Protein AF-A0AAE0F165-F1 (afdb_monomer_lite)

pLDDT: mean 74.34, std 18.06, range [29.14, 95.69]

Secondary structure (DSSP, 8-state):
--SHHHHHHHHHHHHHH--TTSEE-HHHHHHHHHHTTTTTT--HHHHIIIIIHHHSPSTTPPEEHHHHHHHHHHHHHHTTSPPPPP---TTS-HHHHHHHHHHHTT--STT--EEHHHHHHHHHHT---TT--HHHHHHHHHHHSPTT-SEE-HHHHHHHHHHHHHHHT--HHHHHHHHHHHHTTTT---TTHHHHHHHHHHHHS---SSHHHHHHHHHHHHHHHHTT--SSSPPPSSEEHHHHHHHHHHTT---SSS-HHHHHHHHHHHSPTT-SEE-HHHHHHHHHHHHHHHTS-HHHHHHHHHHT-SPPP---------------

Structure (mmCIF, N/CA/C/O backbone):
data_AF-A0AAE0F165-F1
#
_entry.id   AF-A0AAE0F165-F1
#
loop_
_atom_site.group_PDB
_atom_site.id
_atom_site.type_symbol
_atom_site.label_atom_id
_atom_site.label_alt_id
_atom_site.label_comp_id
_atom_site.label_asym_id
_atom_site.label_entity_id
_atom_site.label_seq_id
_atom_site.pdbx_PDB_ins_code
_atom_site.Cartn_x
_atom_site.Cartn_y
_atom_site.Cartn_z
_atom_site.occupancy
_atom_site.B_iso_or_equiv
_atom_site.auth_seq_id
_atom_site.auth_comp_id
_atom_site.auth_asym_id
_atom_site.auth_atom_id
_atom_site.pdbx_PDB_model_num
ATOM 1 N N . MET A 1 1 ? -30.336 -3.710 14.673 1.00 50.62 1 MET A N 1
ATOM 2 C CA . MET A 1 1 ? -29.488 -2.862 15.533 1.00 50.62 1 MET A CA 1
ATOM 3 C C . MET A 1 1 ? -30.090 -1.474 15.510 1.00 50.62 1 MET A C 1
ATOM 5 O O . MET A 1 1 ? -30.117 -0.867 14.445 1.00 50.62 1 MET A O 1
ATOM 9 N N . THR A 1 2 ? -30.694 -1.045 16.612 1.00 57.00 2 THR A N 1
ATOM 10 C CA . THR A 1 2 ? -31.241 0.311 16.747 1.00 57.00 2 THR A CA 1
ATOM 11 C C . THR A 1 2 ? -30.101 1.267 17.103 1.00 57.00 2 THR A C 1
ATOM 13 O O . THR A 1 2 ? -29.064 0.837 17.596 1.00 57.00 2 THR A O 1
ATOM 16 N N . PHE A 1 3 ? -30.244 2.556 16.793 1.00 57.41 3 PHE A N 1
ATOM 17 C CA . PHE A 1 3 ? -29.198 3.557 17.041 1.00 57.41 3 PHE A CA 1
ATOM 18 C C . PHE A 1 3 ? -28.826 3.640 18.532 1.00 57.41 3 PHE A C 1
ATOM 20 O O . PHE A 1 3 ? -27.647 3.665 18.864 1.00 57.41 3 PHE A O 1
ATOM 27 N N . GLU A 1 4 ? -29.822 3.555 19.417 1.00 60.94 4 GLU A N 1
ATOM 28 C CA . GLU A 1 4 ? -29.632 3.561 20.873 1.00 60.94 4 GLU A CA 1
ATOM 29 C C . GLU A 1 4 ? -28.845 2.349 21.385 1.00 60.94 4 GLU A C 1
ATOM 31 O O . GLU A 1 4 ? -28.014 2.501 22.268 1.00 60.94 4 GLU A O 1
ATOM 36 N N . SER A 1 5 ? -28.993 1.164 20.775 1.00 70.31 5 SER A N 1
ATOM 37 C CA . SER A 1 5 ? -28.280 -0.042 21.227 1.00 70.31 5 SER A CA 1
ATOM 38 C C . SER A 1 5 ? -26.776 -0.034 20.912 1.00 70.31 5 SER A C 1
ATOM 40 O O . SER A 1 5 ? -26.089 -1.004 21.216 1.00 70.31 5 SER A O 1
ATOM 42 N N . ILE A 1 6 ? -26.282 0.982 20.195 1.00 73.00 6 ILE A N 1
ATOM 43 C CA . ILE A 1 6 ? -24.881 1.103 19.761 1.00 73.00 6 ILE A CA 1
ATOM 44 C C . ILE A 1 6 ? -24.167 2.244 20.495 1.00 73.00 6 ILE A C 1
ATOM 46 O O . ILE A 1 6 ? -22.942 2.221 20.568 1.00 73.00 6 ILE A O 1
ATOM 50 N N . LEU A 1 7 ? -24.900 3.212 21.054 1.00 77.50 7 LEU A N 1
ATOM 51 C CA . LEU A 1 7 ? -24.307 4.381 21.707 1.00 77.50 7 LEU A CA 1
ATOM 52 C C . LEU A 1 7 ? -23.542 4.002 22.975 1.00 77.50 7 LEU A C 1
ATOM 54 O O . LEU A 1 7 ? -22.369 4.349 23.067 1.00 77.50 7 LEU A O 1
ATOM 58 N N . ASP A 1 8 ? -24.137 3.229 23.887 1.00 81.88 8 ASP A N 1
ATOM 59 C CA . ASP A 1 8 ? -23.462 2.883 25.148 1.00 81.88 8 ASP A CA 1
ATOM 60 C C . ASP A 1 8 ? -22.165 2.080 24.916 1.00 81.88 8 ASP A C 1
ATOM 62 O O . ASP A 1 8 ? -21.119 2.486 25.427 1.00 81.88 8 ASP A O 1
ATOM 66 N N . PRO A 1 9 ? -22.147 1.022 24.071 1.00 86.50 9 PRO A N 1
ATOM 67 C CA . PRO A 1 9 ? -20.902 0.317 23.760 1.00 86.50 9 PRO A CA 1
ATOM 68 C C . PRO A 1 9 ? -19.868 1.199 23.046 1.00 86.50 9 PRO A C 1
ATOM 70 O O . PRO A 1 9 ? -18.663 0.998 23.191 1.00 86.50 9 PRO A O 1
ATOM 73 N N . LEU A 1 10 ? -20.318 2.162 22.236 1.00 85.62 10 LEU A N 1
ATOM 74 C CA . LEU A 1 10 ? -19.443 3.093 21.524 1.00 85.62 10 LEU A CA 1
ATOM 75 C C . LEU A 1 10 ? -18.786 4.085 22.489 1.00 85.62 10 LEU A C 1
ATOM 77 O O . LEU A 1 10 ? -17.595 4.373 22.360 1.00 85.62 10 LEU A O 1
ATOM 81 N N . GLU A 1 11 ? -19.546 4.601 23.452 1.00 86.88 11 GLU A N 1
ATOM 82 C CA . GLU A 1 11 ? -19.039 5.492 24.492 1.00 86.88 11 GLU A CA 1
ATOM 83 C C . GLU A 1 11 ? -18.088 4.775 25.449 1.00 86.88 11 GLU A C 1
ATOM 85 O O . GLU A 1 11 ? -17.062 5.348 25.833 1.00 86.88 11 GLU A O 1
ATOM 90 N N . GLU A 1 12 ? -18.384 3.522 25.792 1.00 90.31 12 GLU A N 1
ATOM 91 C CA . GLU A 1 12 ? -17.489 2.667 26.569 1.00 90.31 12 GLU A CA 1
ATOM 92 C C . GLU A 1 12 ? -16.174 2.441 25.813 1.00 90.31 12 GLU A C 1
ATOM 94 O O . GLU A 1 12 ? -15.100 2.685 26.363 1.00 90.31 12 GLU A O 1
ATOM 99 N N . ALA A 1 13 ? -16.243 2.086 24.525 1.00 90.25 13 ALA A N 1
ATOM 100 C CA . ALA A 1 13 ? -15.060 1.896 23.688 1.00 90.25 13 ALA A CA 1
ATOM 101 C C . ALA A 1 13 ? -14.222 3.179 23.557 1.00 90.25 13 ALA A C 1
ATOM 103 O O . ALA A 1 13 ? -12.992 3.121 23.623 1.00 90.25 13 ALA A O 1
ATOM 104 N N . PHE A 1 14 ? -14.861 4.345 23.412 1.00 91.50 14 PHE A N 1
ATOM 105 C CA . PHE A 1 14 ? -14.162 5.631 23.413 1.00 91.50 14 PHE A CA 1
ATOM 106 C C . PHE A 1 14 ? -13.473 5.890 24.752 1.00 91.50 14 PHE A C 1
ATOM 108 O O . PHE A 1 14 ? -12.293 6.229 24.787 1.00 91.50 14 PHE A O 1
ATOM 115 N N . SER A 1 15 ? -14.195 5.703 25.855 1.00 91.94 15 SER A N 1
ATOM 116 C CA . SER A 1 15 ? -13.690 5.981 27.201 1.00 91.94 15 SER A CA 1
ATOM 117 C C . SER A 1 15 ? -12.547 5.037 27.584 1.00 91.94 15 SER A C 1
ATOM 119 O O . SER A 1 15 ? -11.579 5.481 28.191 1.00 91.94 15 SER A O 1
ATOM 121 N N . ALA A 1 16 ? -12.600 3.774 27.154 1.00 91.62 16 ALA A N 1
ATOM 122 C CA . ALA A 1 16 ? -11.540 2.789 27.366 1.00 91.62 16 ALA A CA 1
ATOM 123 C C . ALA A 1 16 ? -10.221 3.138 26.650 1.00 91.62 16 ALA A C 1
ATOM 125 O O . ALA A 1 16 ? -9.159 2.695 27.079 1.00 91.62 16 ALA A O 1
ATOM 126 N N . ASN A 1 17 ? -10.276 3.935 25.578 1.00 89.88 17 ASN A N 1
ATOM 127 C CA . ASN A 1 17 ? -9.102 4.381 24.820 1.00 89.88 17 ASN A CA 1
ATOM 128 C C . ASN A 1 17 ? -8.730 5.849 25.105 1.00 89.88 17 ASN A C 1
ATOM 130 O O . ASN A 1 17 ? -7.766 6.367 24.535 1.00 89.88 17 ASN A O 1
ATOM 134 N N . ALA A 1 18 ? -9.499 6.548 25.946 1.00 91.88 18 ALA A N 1
ATOM 135 C CA . ALA A 1 18 ? -9.285 7.959 26.231 1.00 91.88 18 ALA A CA 1
ATOM 136 C C . ALA A 1 18 ? -8.093 8.164 27.174 1.00 91.88 18 ALA A C 1
ATOM 138 O O . ALA A 1 18 ? -7.925 7.482 28.182 1.00 91.88 18 ALA A O 1
ATOM 139 N N . SER A 1 19 ? -7.272 9.159 26.851 1.00 90.44 19 SER A N 1
ATOM 140 C CA . SER A 1 19 ? -6.255 9.697 27.749 1.00 90.44 19 SER A CA 1
ATOM 141 C C . SER A 1 19 ? -6.902 10.432 28.932 1.00 90.44 19 SER A C 1
ATOM 143 O O . SER A 1 19 ? -8.095 10.736 28.927 1.00 90.44 19 SER A O 1
ATOM 145 N N . SER A 1 20 ? -6.098 10.791 29.936 1.00 87.31 20 SER A N 1
ATOM 146 C CA . SER A 1 20 ? -6.552 11.537 31.123 1.00 87.31 20 SER A CA 1
ATOM 147 C C . SER A 1 20 ? -7.196 12.896 30.817 1.00 87.31 20 SER A C 1
ATOM 149 O O . SER A 1 20 ? -7.935 13.421 31.644 1.00 87.31 20 SER A O 1
ATOM 151 N N . ASP A 1 21 ? -6.946 13.458 29.635 1.00 87.75 21 ASP A N 1
ATOM 152 C CA . ASP A 1 21 ? -7.558 14.693 29.135 1.00 87.75 21 ASP A CA 1
ATOM 153 C C . ASP A 1 21 ? -8.908 14.473 28.423 1.00 87.75 21 ASP A C 1
ATOM 155 O O . ASP A 1 21 ? -9.469 15.410 27.858 1.00 87.75 21 ASP A O 1
ATOM 159 N N . GLY A 1 22 ? -9.442 13.247 28.433 1.00 89.06 22 GLY A N 1
ATOM 160 C CA . GLY A 1 22 ? -10.730 12.912 27.822 1.00 89.06 22 GLY A CA 1
ATOM 161 C C . GLY A 1 22 ? -10.699 12.832 26.294 1.00 89.06 22 GLY A C 1
ATOM 162 O O . GLY A 1 22 ? -11.749 12.919 25.651 1.00 89.06 22 GLY A O 1
ATOM 163 N N . THR A 1 23 ? -9.513 12.681 25.699 1.00 92.00 23 THR A N 1
ATOM 164 C CA . THR A 1 23 ? -9.335 12.596 24.245 1.00 92.00 23 THR A CA 1
ATOM 165 C C . THR A 1 23 ? -8.658 11.291 23.825 1.00 92.00 23 THR A C 1
ATOM 167 O O . THR A 1 23 ? -7.896 10.699 24.587 1.00 92.00 23 THR A O 1
ATOM 170 N N . VAL A 1 24 ? -8.926 10.833 22.603 1.00 92.62 24 VAL A N 1
ATOM 171 C CA . VAL A 1 24 ? -8.321 9.620 22.017 1.00 92.62 24 VAL A CA 1
ATOM 172 C C . VAL A 1 24 ? -7.372 9.992 20.881 1.00 92.62 24 VAL A C 1
ATOM 174 O O . VAL A 1 24 ? -7.493 11.071 20.295 1.00 92.62 24 VAL A O 1
ATOM 177 N N . SER A 1 25 ? -6.430 9.121 20.515 1.00 91.25 25 SER A N 1
ATOM 178 C CA . SER A 1 25 ? -5.644 9.359 19.300 1.00 91.25 25 SER A CA 1
ATOM 179 C C . SER A 1 25 ? -6.525 9.236 18.047 1.00 91.25 25 SER A C 1
ATOM 181 O O . SER A 1 25 ? -7.561 8.569 18.055 1.00 91.25 25 SER A O 1
ATOM 183 N N . GLN A 1 26 ? -6.118 9.861 16.937 1.00 90.56 26 GLN A N 1
ATOM 184 C CA . GLN A 1 26 ? -6.834 9.715 15.660 1.00 90.56 26 GLN A CA 1
ATOM 185 C C . GLN A 1 26 ? -6.902 8.252 15.209 1.00 90.56 26 GLN A C 1
ATOM 187 O O . GLN A 1 26 ? -7.936 7.811 14.711 1.00 90.56 26 GLN A O 1
ATOM 192 N N . LEU A 1 27 ? -5.825 7.489 15.413 1.00 91.62 27 LEU A N 1
ATOM 193 C CA . LEU A 1 27 ? -5.798 6.071 15.075 1.00 91.62 27 LEU A CA 1
ATOM 194 C C . LEU A 1 27 ? -6.778 5.272 15.943 1.00 91.62 27 LEU A C 1
ATOM 196 O O . LEU A 1 27 ? -7.508 4.445 15.404 1.00 91.62 27 LEU A O 1
ATOM 200 N N . ASP A 1 28 ? -6.854 5.548 17.246 1.00 92.81 28 ASP A N 1
ATOM 201 C CA . ASP A 1 28 ? -7.797 4.863 18.139 1.00 92.81 28 ASP A CA 1
ATOM 202 C C . ASP A 1 28 ? -9.242 5.203 17.771 1.00 92.81 28 ASP A C 1
ATOM 204 O O . ASP A 1 28 ? -10.077 4.307 17.671 1.00 92.81 28 ASP A O 1
ATOM 208 N N . ALA A 1 29 ? -9.532 6.469 17.448 1.00 93.06 29 ALA A N 1
ATOM 209 C CA . ALA A 1 29 ? -10.836 6.868 16.923 1.00 93.06 29 ALA A CA 1
ATOM 210 C C . ALA A 1 29 ? -11.205 6.084 15.650 1.00 93.06 29 ALA A C 1
ATOM 212 O O . ALA A 1 29 ? -12.315 5.562 15.539 1.00 93.06 29 ALA A O 1
ATOM 213 N N . LEU A 1 30 ? -10.277 5.961 14.696 1.00 93.19 30 LEU A N 1
ATOM 214 C CA . LEU A 1 30 ? -10.485 5.175 13.476 1.00 93.19 30 LEU A CA 1
ATOM 215 C C . LEU A 1 30 ? -10.696 3.686 13.776 1.00 93.19 30 LEU A C 1
ATOM 217 O O . LEU A 1 30 ? -11.582 3.066 13.186 1.00 93.19 30 LEU A O 1
ATOM 221 N N . CYS A 1 31 ? -9.924 3.123 14.704 1.00 93.25 31 CYS A N 1
ATOM 222 C CA . CYS A 1 31 ? -10.051 1.740 15.151 1.00 93.25 31 CYS A CA 1
ATOM 223 C C . CYS A 1 31 ? -11.413 1.471 15.796 1.00 93.25 31 CYS A C 1
ATOM 225 O O . CYS A 1 31 ? -12.038 0.472 15.450 1.00 93.25 31 CYS A O 1
ATOM 227 N N . ILE A 1 32 ? -11.907 2.373 16.648 1.00 93.31 32 ILE A N 1
ATOM 228 C CA . ILE A 1 32 ? -13.242 2.256 17.241 1.00 93.31 32 ILE A CA 1
ATOM 229 C C . ILE A 1 32 ? -14.297 2.284 16.130 1.00 93.31 32 ILE A C 1
ATOM 231 O O . ILE A 1 32 ? -15.107 1.368 16.031 1.00 93.31 32 ILE A O 1
ATOM 235 N N . LEU A 1 33 ? -14.263 3.266 15.219 1.00 91.38 33 LEU A N 1
ATOM 236 C CA . LEU A 1 33 ? -15.212 3.319 14.096 1.00 91.38 33 LEU A CA 1
ATOM 237 C C . LEU A 1 33 ? -15.185 2.029 13.249 1.00 91.38 33 LEU A C 1
ATOM 239 O O . LEU A 1 33 ? -16.233 1.565 12.786 1.00 91.38 33 LEU A O 1
ATOM 243 N N . ALA A 1 34 ? -14.006 1.429 13.056 1.00 90.88 34 ALA A N 1
ATOM 244 C CA . ALA A 1 34 ? -13.847 0.169 12.334 1.00 90.88 34 ALA A CA 1
ATOM 245 C C . ALA A 1 34 ? -14.489 -1.019 13.066 1.00 90.88 34 ALA A C 1
ATOM 247 O O . ALA A 1 34 ? -15.132 -1.849 12.417 1.00 90.88 34 ALA A O 1
ATOM 248 N N . ASP A 1 35 ? -14.385 -1.065 14.395 1.00 90.69 35 ASP A N 1
ATOM 249 C CA . ASP A 1 35 ? -14.941 -2.132 15.240 1.00 90.69 35 ASP A CA 1
ATOM 250 C C . ASP A 1 35 ? -16.470 -2.143 15.205 1.00 90.69 35 ASP A C 1
ATOM 252 O O . ASP A 1 35 ? -17.090 -3.206 15.144 1.00 90.69 35 ASP A O 1
ATOM 256 N N . PHE A 1 36 ? -17.077 -0.963 15.071 1.00 87.62 36 PHE A N 1
ATOM 257 C CA . PHE A 1 36 ? -18.507 -0.803 14.793 1.00 87.62 36 PHE A CA 1
ATOM 258 C C . PHE A 1 36 ? -18.878 -1.022 13.313 1.00 87.62 36 PHE A C 1
ATOM 260 O O . PHE A 1 36 ? -20.026 -0.836 12.902 1.00 87.62 36 PHE A O 1
ATOM 267 N N . GLY A 1 37 ? -17.920 -1.450 12.485 1.00 84.69 37 GLY A N 1
ATOM 268 C CA . GLY A 1 37 ? -18.120 -1.815 11.085 1.00 84.69 37 GLY A CA 1
ATOM 269 C C . GLY A 1 37 ? -18.318 -0.631 10.141 1.00 84.69 37 GLY A C 1
ATOM 270 O O . GLY A 1 37 ? -18.798 -0.833 9.024 1.00 84.69 37 GLY A O 1
ATOM 271 N N . LEU A 1 38 ? -17.966 0.589 10.557 1.00 84.75 38 LEU A N 1
ATOM 272 C CA . LEU A 1 38 ? -18.236 1.812 9.793 1.00 84.75 38 LEU A CA 1
ATOM 273 C C . LEU A 1 38 ? -17.224 2.087 8.680 1.00 84.75 38 LEU A C 1
ATOM 275 O O . LEU A 1 38 ? -17.489 2.923 7.823 1.00 84.75 38 LEU A O 1
ATOM 279 N N . LEU A 1 39 ? -16.092 1.381 8.672 1.00 83.00 39 LEU A N 1
ATOM 280 C CA . LEU A 1 39 ? -15.082 1.470 7.611 1.00 83.00 39 LEU A CA 1
ATOM 281 C C . LEU A 1 39 ? -15.246 0.373 6.546 1.00 83.00 39 LEU A C 1
ATOM 283 O O . LEU A 1 39 ? -14.609 0.422 5.491 1.00 83.00 39 LEU A O 1
ATOM 287 N N . LYS A 1 40 ? -16.136 -0.602 6.772 1.00 76.88 40 LYS A N 1
ATOM 288 C CA . LYS A 1 40 ? -16.368 -1.688 5.817 1.00 76.88 40 LYS A CA 1
ATOM 289 C C . LYS A 1 40 ? -16.953 -1.123 4.526 1.00 76.88 40 LYS A C 1
ATOM 291 O O . LYS A 1 40 ? -17.999 -0.482 4.553 1.00 76.88 40 LYS A O 1
ATOM 296 N N . SER A 1 41 ? -16.341 -1.468 3.393 1.00 69.38 41 SER A N 1
ATOM 297 C CA . SER A 1 41 ? -16.829 -1.115 2.047 1.00 69.38 41 SER A CA 1
ATOM 298 C C . SER A 1 41 ? -16.812 0.380 1.710 1.00 69.38 41 SER A C 1
ATOM 300 O O . SER A 1 41 ? -17.500 0.799 0.780 1.00 69.38 41 SER A O 1
ATOM 302 N N . VAL A 1 42 ? -16.053 1.190 2.453 1.00 71.19 42 VAL A N 1
ATOM 303 C CA . VAL A 1 42 ? -15.994 2.633 2.213 1.00 71.19 42 VAL A CA 1
ATOM 304 C C . VAL A 1 42 ? -14.863 2.991 1.251 1.00 71.19 42 VAL A C 1
ATOM 306 O O . VAL A 1 42 ? -13.774 2.423 1.311 1.00 71.19 42 VAL A O 1
ATOM 309 N N . ASP A 1 43 ? -15.117 3.968 0.378 1.00 78.75 43 ASP A N 1
ATOM 310 C CA . ASP A 1 43 ? -14.070 4.627 -0.399 1.00 78.75 43 ASP A CA 1
ATOM 311 C C . ASP A 1 43 ? -13.120 5.377 0.549 1.00 78.75 43 ASP A C 1
ATOM 313 O O . ASP A 1 43 ? -13.510 6.335 1.223 1.00 78.75 43 ASP A O 1
ATOM 317 N N . VAL A 1 44 ? -11.866 4.927 0.605 1.00 82.94 44 VAL A N 1
ATOM 318 C CA . VAL A 1 44 ? -10.844 5.453 1.522 1.00 82.94 44 VAL A CA 1
ATOM 319 C C . VAL A 1 44 ? -10.608 6.947 1.300 1.00 82.94 44 VAL A C 1
ATOM 321 O O . VAL A 1 44 ? -10.472 7.696 2.265 1.00 82.94 44 VAL A O 1
ATOM 324 N N . SER A 1 45 ? -10.606 7.408 0.048 1.00 82.00 45 SER A N 1
ATOM 325 C CA . SER A 1 45 ? -10.354 8.816 -0.276 1.00 82.00 45 SER A CA 1
ATOM 326 C C . SER A 1 45 ? -11.513 9.695 0.183 1.00 82.00 45 SER A C 1
ATOM 328 O O . SER A 1 45 ? -11.303 10.758 0.771 1.00 82.00 45 SER A O 1
ATOM 330 N N . LEU A 1 46 ? -12.750 9.242 -0.038 1.00 83.00 46 LEU A N 1
ATOM 331 C CA . LEU A 1 46 ? -13.941 9.936 0.442 1.00 83.00 46 LEU A CA 1
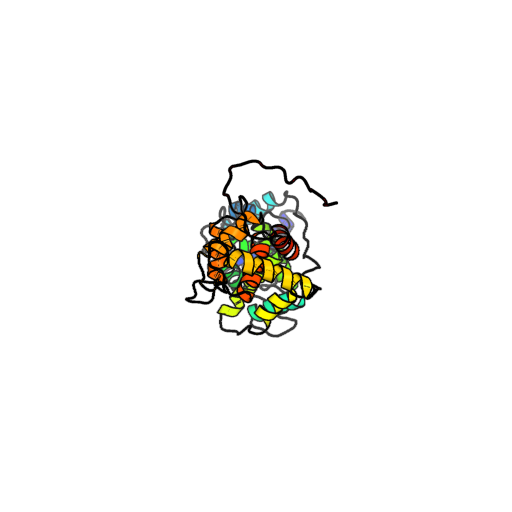ATOM 332 C C . LEU A 1 46 ? -13.985 9.977 1.974 1.00 83.00 46 LEU A C 1
ATOM 334 O O . LEU A 1 46 ? -14.298 11.024 2.540 1.00 83.00 46 LEU A O 1
ATOM 338 N N . PHE A 1 47 ? -13.647 8.869 2.637 1.00 87.50 47 PHE A N 1
ATOM 339 C CA . PHE A 1 47 ? -13.625 8.781 4.097 1.00 87.50 47 PHE A CA 1
ATOM 340 C C . PHE A 1 47 ? -12.582 9.722 4.703 1.00 87.50 47 PHE A C 1
ATOM 342 O O . PHE A 1 47 ? -12.907 10.490 5.608 1.00 87.50 47 PHE A O 1
ATOM 349 N N . VAL A 1 48 ? -11.355 9.725 4.171 1.00 87.44 48 VAL A N 1
ATOM 350 C CA . VAL A 1 48 ? -10.298 10.649 4.608 1.00 87.44 48 VAL A CA 1
ATOM 351 C C . VAL A 1 48 ? -10.769 12.094 4.463 1.00 87.44 48 VAL A C 1
ATOM 353 O O . VAL A 1 48 ? -10.736 12.840 5.435 1.00 87.44 48 VAL A O 1
ATOM 356 N N . ASN A 1 49 ? -11.295 12.475 3.298 1.00 86.06 49 ASN A N 1
ATOM 357 C CA . ASN A 1 49 ? -11.718 13.853 3.044 1.00 86.06 49 ASN A CA 1
ATOM 358 C C . ASN A 1 49 ? -12.900 14.304 3.914 1.00 86.06 49 ASN A C 1
ATOM 360 O O . ASN A 1 49 ? -12.951 15.458 4.334 1.00 86.06 49 ASN A O 1
ATOM 364 N N . LYS A 1 50 ? -13.883 13.428 4.149 1.00 87.19 50 LYS A N 1
ATOM 365 C CA . LYS A 1 50 ? -15.116 13.788 4.867 1.00 87.19 50 LYS A CA 1
ATOM 366 C C . LYS A 1 50 ? -15.009 13.647 6.376 1.00 87.19 50 LYS A C 1
ATOM 368 O O . LYS A 1 50 ? -15.710 14.368 7.070 1.00 87.19 50 LYS A O 1
ATOM 373 N N . ILE A 1 51 ? -14.182 12.731 6.871 1.00 88.69 51 ILE A N 1
ATOM 374 C CA . ILE A 1 51 ? -14.130 12.399 8.298 1.00 88.69 51 ILE A CA 1
ATOM 375 C C . ILE A 1 51 ? -12.808 12.832 8.902 1.00 88.69 51 ILE A C 1
ATOM 377 O O . ILE A 1 51 ? -12.804 13.661 9.804 1.00 88.69 51 ILE A O 1
ATOM 381 N N . VAL A 1 52 ? -11.683 12.339 8.386 1.00 86.06 52 VAL A N 1
ATOM 382 C CA . VAL A 1 52 ? -10.373 12.669 8.970 1.00 86.06 52 VAL A CA 1
ATOM 383 C C . VAL A 1 52 ? -10.074 14.160 8.791 1.00 86.06 52 VAL A C 1
ATOM 385 O O . VAL A 1 52 ? -9.803 14.876 9.749 1.00 86.06 52 VAL A O 1
ATOM 388 N N . GLU A 1 53 ? -10.225 14.650 7.566 1.00 84.00 53 GLU A N 1
ATOM 389 C CA . GLU A 1 53 ? -10.025 16.053 7.212 1.00 84.00 53 GLU A CA 1
ATOM 390 C C . GLU A 1 53 ? -11.245 16.934 7.519 1.00 84.00 53 GLU A C 1
ATOM 392 O O . GLU A 1 53 ? -11.119 18.146 7.653 1.00 84.00 53 GLU A O 1
ATOM 397 N N . GLY A 1 54 ? -12.444 16.364 7.623 1.00 81.81 54 GLY A N 1
ATOM 398 C CA . GLY A 1 54 ? -13.655 17.136 7.921 1.00 81.81 54 GLY A CA 1
ATOM 399 C C . GLY A 1 54 ? -13.859 17.385 9.414 1.00 81.81 54 GLY A C 1
ATOM 400 O O . GLY A 1 54 ? -14.187 18.496 9.815 1.00 81.81 54 GLY A O 1
ATOM 401 N N . GLU A 1 55 ? -13.638 16.352 10.228 1.00 83.69 55 GLU A N 1
ATOM 402 C CA . GLU A 1 55 ? -14.142 16.277 11.604 1.00 83.69 55 GLU A CA 1
ATOM 403 C C . GLU A 1 55 ? -13.035 16.018 12.642 1.00 83.69 55 GLU A C 1
ATOM 405 O O . GLU A 1 55 ? -13.163 16.445 13.790 1.00 83.69 55 GLU A O 1
ATOM 410 N N . MET A 1 56 ? -11.935 15.349 12.263 1.00 83.25 56 MET A N 1
ATOM 411 C CA . MET A 1 56 ? -10.825 15.002 13.173 1.00 83.25 56 MET A CA 1
ATOM 412 C C . MET A 1 56 ? -9.667 16.020 13.171 1.00 83.25 56 MET A C 1
ATOM 414 O O . MET A 1 56 ? -8.620 15.748 13.762 1.00 83.25 56 MET A O 1
ATOM 418 N N . ARG A 1 57 ? -9.804 17.162 12.482 1.00 72.94 57 ARG A N 1
ATOM 419 C CA . ARG A 1 57 ? -8.691 18.091 12.211 1.00 72.94 57 ARG A CA 1
ATOM 420 C C . ARG A 1 57 ? -8.091 18.765 13.457 1.00 72.94 57 ARG A C 1
ATOM 422 O O . ARG A 1 57 ? -8.850 19.125 14.357 1.00 72.94 57 ARG A O 1
ATOM 429 N N . PRO A 1 58 ? -6.776 19.103 13.423 1.00 62.69 58 PRO A N 1
ATOM 430 C CA . PRO A 1 58 ? -5.767 18.755 12.399 1.00 62.69 58 PRO A CA 1
ATOM 431 C C . PRO A 1 58 ? -5.012 17.433 12.667 1.00 62.69 58 PRO A C 1
ATOM 433 O O . PRO A 1 58 ? -5.063 16.878 13.762 1.00 62.69 58 PRO A O 1
ATOM 436 N N . ALA A 1 59 ? -4.296 16.921 11.655 1.00 53.22 59 ALA A N 1
ATOM 437 C CA . ALA A 1 59 ? -3.473 15.706 11.738 1.00 53.22 59 ALA A CA 1
ATOM 438 C C . ALA A 1 59 ? -2.485 15.749 12.921 1.00 53.22 59 ALA A C 1
ATOM 440 O O . ALA A 1 59 ? -1.746 16.719 13.075 1.00 53.22 59 ALA A O 1
ATOM 441 N N . GLY A 1 60 ? -2.480 14.702 13.753 1.00 56.34 60 GLY A N 1
ATOM 442 C CA . GLY A 1 60 ? -1.658 14.632 14.972 1.00 56.34 60 GLY A CA 1
ATOM 443 C C . GLY A 1 60 ? -2.305 15.226 16.230 1.00 56.34 60 GLY A C 1
ATOM 444 O O . GLY A 1 60 ? -1.706 15.170 17.302 1.00 56.34 60 GLY A O 1
ATOM 445 N N . THR A 1 61 ? -3.528 15.751 16.130 1.00 69.31 61 THR A N 1
ATOM 446 C CA . THR A 1 61 ? -4.284 16.280 17.277 1.00 69.31 61 THR A CA 1
ATOM 447 C C . THR A 1 61 ? -5.161 15.189 17.872 1.00 69.31 61 THR A C 1
ATOM 449 O O . THR A 1 61 ? -5.719 14.366 17.146 1.00 69.31 61 THR A O 1
ATOM 452 N N . LYS A 1 62 ? -5.290 15.166 19.199 1.00 84.44 62 LYS A N 1
ATOM 453 C CA . LYS A 1 62 ? -6.181 14.222 19.876 1.00 84.44 62 LYS A CA 1
ATOM 454 C C . LYS A 1 62 ? -7.649 14.538 19.551 1.00 84.44 62 LYS A C 1
ATOM 456 O O . LYS A 1 62 ? -8.026 15.697 19.393 1.00 84.44 62 LYS A O 1
ATOM 461 N N . VAL A 1 63 ? -8.479 13.506 19.445 1.00 89.81 63 VAL A N 1
ATOM 462 C CA . VAL A 1 63 ? -9.899 13.597 19.092 1.00 89.81 63 VAL A CA 1
ATOM 463 C C . VAL A 1 63 ? -10.726 13.686 20.373 1.00 89.81 63 VAL A C 1
ATOM 465 O O . VAL A 1 63 ? -10.697 12.778 21.203 1.00 89.81 63 VAL A O 1
ATOM 468 N N . SER A 1 64 ? -11.468 14.783 20.538 1.00 90.88 64 SER A N 1
ATOM 469 C CA . SER A 1 64 ? -12.407 14.949 21.651 1.00 90.88 64 SER A CA 1
ATOM 470 C C . SER A 1 64 ? -13.662 14.098 21.458 1.00 90.88 64 SER A C 1
ATOM 472 O O . SER A 1 64 ? -14.009 13.723 20.335 1.00 90.88 64 SER A O 1
ATOM 474 N N . ARG A 1 65 ? -14.391 13.842 22.550 1.00 89.31 65 ARG A N 1
ATOM 475 C CA . ARG A 1 65 ? -15.672 13.118 22.513 1.00 89.31 65 ARG A CA 1
ATOM 476 C C . ARG A 1 65 ? -16.672 13.744 21.532 1.00 89.31 65 ARG A C 1
ATOM 478 O O . ARG A 1 65 ? -17.334 13.033 20.782 1.00 89.31 65 ARG A O 1
ATOM 485 N N . GLU A 1 66 ? -16.745 15.072 21.493 1.00 88.06 66 GLU A N 1
ATOM 486 C CA . GLU A 1 66 ? -17.648 15.802 20.597 1.00 88.06 66 GLU A CA 1
ATOM 487 C C . GLU A 1 66 ? -17.266 15.616 19.118 1.00 88.06 66 GLU A C 1
ATOM 489 O O . GLU A 1 66 ? -18.113 15.283 18.285 1.00 88.06 66 GLU A O 1
ATOM 494 N N . SER A 1 67 ? -15.974 15.755 18.793 1.00 89.50 67 SER A N 1
ATOM 495 C CA . SER A 1 67 ? -15.462 15.501 17.441 1.00 89.50 67 SER A CA 1
ATOM 496 C C . SER A 1 67 ? -15.677 14.049 17.025 1.00 89.50 67 SER A C 1
ATOM 498 O O . SER A 1 67 ? -16.071 13.781 15.890 1.00 89.50 67 SER A O 1
ATOM 500 N N . PHE A 1 68 ? -15.486 13.105 17.945 1.00 90.69 68 PHE A N 1
ATOM 501 C CA . PHE A 1 68 ? -15.737 11.693 17.693 1.00 90.69 68 PHE A CA 1
ATOM 502 C C . PHE A 1 68 ? -17.213 11.407 17.384 1.00 90.69 68 PHE A C 1
ATOM 504 O O . PHE A 1 68 ? -17.509 10.698 16.421 1.00 90.69 68 PHE A O 1
ATOM 511 N N . GLY A 1 69 ? -18.146 12.023 18.118 1.00 88.75 69 GLY A N 1
ATOM 512 C CA . GLY A 1 69 ? -19.580 11.933 17.828 1.00 88.75 69 GLY A CA 1
ATOM 513 C C . GLY A 1 69 ? -19.933 12.430 16.421 1.00 88.75 69 GLY A C 1
ATOM 514 O O . GLY A 1 69 ? -20.684 11.771 15.692 1.00 88.75 69 GLY A O 1
ATOM 515 N N . ARG A 1 70 ? -19.326 13.543 15.979 1.00 89.00 70 ARG A N 1
ATOM 516 C CA . ARG A 1 70 ? -19.477 14.029 14.595 1.00 89.00 70 ARG A CA 1
ATOM 517 C C . ARG A 1 70 ? -18.910 13.049 13.569 1.00 89.00 70 ARG A C 1
ATOM 519 O O . ARG A 1 70 ? -19.580 12.770 12.572 1.00 89.00 70 ARG A O 1
ATOM 526 N N . CYS A 1 71 ? -17.741 12.463 13.839 1.00 89.25 71 CYS A N 1
ATOM 527 C CA . CYS A 1 71 ? -17.135 11.438 12.985 1.00 89.25 71 CYS A CA 1
ATOM 528 C C . CYS A 1 71 ? -18.044 10.215 12.827 1.00 89.25 71 CYS A C 1
ATOM 530 O O . CYS A 1 71 ? -18.279 9.762 11.707 1.00 89.25 71 CYS A O 1
ATOM 532 N N . PHE A 1 72 ? -18.595 9.704 13.930 1.00 88.06 72 PHE A N 1
ATOM 533 C CA . PHE A 1 72 ? -19.517 8.569 13.924 1.00 88.06 72 PHE A CA 1
ATOM 534 C C . PHE A 1 72 ? -20.763 8.865 13.081 1.00 88.06 72 PHE A C 1
ATOM 536 O O . PHE A 1 72 ? -21.120 8.095 12.183 1.00 88.06 72 PHE A O 1
ATOM 543 N N . ALA A 1 73 ? -21.381 10.032 13.289 1.00 86.19 73 ALA A N 1
ATOM 544 C CA . ALA A 1 73 ? -22.531 10.460 12.505 1.00 86.19 73 ALA A CA 1
ATOM 545 C C . ALA A 1 73 ? -22.187 10.621 11.011 1.00 86.19 73 ALA A C 1
ATOM 547 O O . ALA A 1 73 ? -22.988 10.266 10.143 1.00 86.19 73 ALA A O 1
ATOM 548 N N . ALA A 1 74 ? -21.013 11.164 10.675 1.00 86.12 74 ALA A N 1
ATOM 549 C CA . ALA A 1 74 ? -20.545 11.284 9.295 1.00 86.12 74 ALA A CA 1
ATOM 550 C C . ALA A 1 74 ? -20.319 9.905 8.648 1.00 86.12 74 ALA A C 1
ATOM 552 O O . ALA A 1 74 ? -20.779 9.669 7.528 1.00 86.12 74 ALA A O 1
ATOM 553 N N . ALA A 1 75 ? -19.704 8.965 9.368 1.00 84.75 75 ALA A N 1
ATOM 554 C CA . ALA A 1 75 ? -19.432 7.611 8.886 1.00 84.75 75 ALA A CA 1
ATOM 555 C C . ALA A 1 75 ? -20.718 6.822 8.598 1.00 84.75 75 ALA A C 1
ATOM 557 O O . ALA A 1 75 ? -20.826 6.167 7.559 1.00 84.75 75 ALA A O 1
ATOM 558 N N . LEU A 1 76 ? -21.744 6.960 9.447 1.00 82.62 76 LEU A N 1
ATOM 559 C CA . LEU A 1 76 ? -23.063 6.366 9.203 1.00 82.62 76 LEU A CA 1
ATOM 560 C C . LEU A 1 76 ? -23.693 6.837 7.883 1.00 82.62 76 LEU A C 1
ATOM 562 O O . LEU A 1 76 ? -24.349 6.049 7.199 1.00 82.62 76 LEU A O 1
ATOM 566 N N . ARG A 1 77 ? -23.468 8.098 7.491 1.00 82.50 77 ARG A N 1
ATOM 567 C CA . ARG A 1 77 ? -23.976 8.649 6.222 1.00 82.50 77 ARG A CA 1
ATOM 568 C C . ARG A 1 77 ? -23.236 8.083 5.005 1.00 82.50 77 ARG A C 1
ATOM 570 O O . ARG A 1 77 ? -23.857 7.908 3.959 1.00 82.50 77 ARG A O 1
ATOM 577 N N . LEU A 1 78 ? -21.946 7.758 5.138 1.00 75.44 78 LEU A N 1
ATOM 578 C CA . LEU A 1 78 ? -21.114 7.217 4.051 1.00 75.44 78 LEU A CA 1
ATOM 579 C C . LEU A 1 78 ? -21.374 5.733 3.741 1.00 75.44 78 LEU A C 1
ATOM 581 O O . LEU A 1 78 ? -21.137 5.292 2.617 1.00 75.44 78 LEU A O 1
ATOM 585 N N . ARG A 1 79 ? -21.920 4.963 4.692 1.00 64.50 79 ARG A N 1
ATOM 586 C CA . ARG A 1 79 ? -22.131 3.503 4.584 1.00 64.50 79 ARG A CA 1
ATOM 587 C C . ARG A 1 79 ? -23.087 3.056 3.455 1.00 64.50 79 ARG A C 1
ATOM 589 O O . ARG A 1 79 ? -23.238 1.865 3.212 1.00 64.50 79 ARG A O 1
ATOM 596 N N . ARG A 1 80 ? -23.728 3.981 2.731 1.00 58.22 80 ARG A N 1
ATOM 597 C CA . ARG A 1 80 ? -24.608 3.671 1.584 1.00 58.22 80 ARG A CA 1
ATOM 598 C C . ARG A 1 80 ? -23.862 3.356 0.271 1.00 58.22 80 ARG A C 1
ATOM 600 O O . ARG A 1 80 ? -24.518 3.068 -0.726 1.00 58.22 80 ARG A O 1
ATOM 607 N N . SER A 1 81 ? -22.528 3.395 0.247 1.00 49.66 81 SER A N 1
ATOM 608 C CA . SER A 1 81 ? -21.718 3.081 -0.942 1.00 49.66 81 SER A CA 1
ATOM 609 C C . SER A 1 81 ? -21.481 1.571 -1.114 1.00 49.66 81 SER A C 1
ATOM 611 O O . SER A 1 81 ? -21.180 0.873 -0.148 1.00 49.66 81 SER A O 1
ATOM 613 N N . LYS A 1 82 ? -21.602 1.053 -2.347 1.00 45.00 82 LYS A N 1
ATOM 614 C CA . LYS A 1 82 ? -21.308 -0.355 -2.679 1.00 45.00 82 LYS A CA 1
ATOM 615 C C . LYS A 1 82 ? -19.805 -0.635 -2.547 1.00 45.00 82 LYS A C 1
ATOM 617 O O . LYS A 1 82 ? -18.990 0.138 -3.041 1.00 45.00 82 LYS A O 1
ATOM 622 N N . ALA A 1 83 ? -19.466 -1.768 -1.932 1.00 47.81 83 ALA A N 1
ATOM 623 C CA . ALA A 1 83 ? -18.097 -2.262 -1.819 1.00 47.81 83 ALA A CA 1
ATOM 624 C C . ALA A 1 83 ? -17.500 -2.565 -3.198 1.00 47.81 83 ALA A C 1
ATOM 626 O O . ALA A 1 83 ? -18.147 -3.216 -4.022 1.00 47.81 83 ALA A O 1
ATOM 627 N N . THR A 1 84 ? -16.249 -2.182 -3.423 1.00 45.78 84 THR A N 1
ATOM 628 C CA . THR A 1 84 ? -15.439 -2.778 -4.484 1.00 45.78 84 THR A CA 1
ATOM 629 C C . THR A 1 84 ? -14.972 -4.158 -4.019 1.00 45.78 84 THR A C 1
ATOM 631 O O . THR A 1 84 ? -14.442 -4.325 -2.921 1.00 45.78 84 THR A O 1
ATOM 634 N N . GLY A 1 85 ? -15.260 -5.178 -4.829 1.00 43.41 85 GLY A N 1
ATOM 635 C CA . GLY A 1 85 ? -14.914 -6.564 -4.533 1.00 43.41 85 GLY A CA 1
ATOM 636 C C . GLY A 1 85 ? -13.405 -6.768 -4.400 1.00 43.41 85 GLY A C 1
ATOM 637 O O . GLY A 1 85 ? -12.612 -6.200 -5.146 1.00 43.41 85 GLY A O 1
ATOM 638 N N . PHE A 1 86 ? -13.044 -7.600 -3.430 1.00 53.34 86 PHE A N 1
ATOM 639 C CA . PHE A 1 86 ? -11.685 -7.928 -3.018 1.00 53.34 86 PHE A CA 1
ATOM 640 C C . PHE A 1 86 ? -11.179 -9.194 -3.722 1.00 53.34 86 PHE A C 1
ATOM 642 O O . PHE A 1 86 ? -11.870 -10.213 -3.714 1.00 53.34 86 PHE A O 1
ATOM 649 N N . VAL A 1 87 ? -9.960 -9.162 -4.271 1.00 51.75 87 VAL A N 1
ATOM 650 C CA . VAL A 1 87 ? -9.251 -10.362 -4.743 1.00 51.75 87 VAL A CA 1
ATOM 651 C C . VAL A 1 87 ? -7.759 -10.210 -4.445 1.00 51.75 87 VAL A C 1
ATOM 653 O O . VAL A 1 87 ? -7.069 -9.468 -5.138 1.00 51.75 87 VAL A O 1
ATOM 656 N N . ILE A 1 88 ? -7.239 -10.941 -3.451 1.00 53.81 88 ILE A N 1
ATOM 657 C CA . ILE A 1 88 ? -5.792 -11.205 -3.386 1.00 53.81 88 ILE A CA 1
ATOM 658 C C . ILE A 1 88 ? -5.450 -12.043 -4.623 1.00 53.81 88 ILE A C 1
ATOM 660 O O . ILE A 1 88 ? -6.036 -13.122 -4.787 1.00 53.81 88 ILE A O 1
ATOM 664 N N . PRO A 1 89 ? -4.527 -11.602 -5.495 1.00 51.38 89 PRO A N 1
ATOM 665 C CA . PRO A 1 89 ? -4.107 -12.413 -6.627 1.00 51.38 89 PRO A CA 1
ATOM 666 C C . PRO A 1 89 ? -3.552 -13.750 -6.123 1.00 51.38 89 PRO A C 1
ATOM 668 O O . PRO A 1 89 ? -2.524 -13.799 -5.449 1.00 51.38 89 PRO A O 1
ATOM 671 N N . ARG A 1 90 ? -4.232 -14.859 -6.450 1.00 51.69 90 ARG A N 1
ATOM 672 C CA . ARG A 1 90 ? -3.804 -16.225 -6.074 1.00 51.69 90 ARG A CA 1
ATOM 673 C C . ARG A 1 90 ? -2.441 -16.609 -6.668 1.00 51.69 90 ARG A C 1
ATOM 675 O O . ARG A 1 90 ? -1.862 -17.610 -6.269 1.00 51.69 90 ARG A O 1
ATOM 682 N N . THR A 1 91 ? -1.955 -15.822 -7.623 1.00 48.97 91 THR A N 1
ATOM 683 C CA . THR A 1 91 ? -0.674 -15.967 -8.313 1.00 48.97 91 THR A CA 1
ATOM 684 C C . THR A 1 91 ? 0.514 -15.401 -7.531 1.00 48.97 91 THR A C 1
ATOM 686 O O . THR A 1 91 ? 1.646 -15.709 -7.889 1.00 48.97 91 THR A O 1
ATOM 689 N N . PHE A 1 92 ? 0.299 -14.602 -6.474 1.00 57.78 92 PHE A N 1
ATOM 690 C CA . PHE A 1 92 ? 1.410 -14.038 -5.701 1.00 57.78 92 PHE A CA 1
ATOM 691 C C . PHE A 1 92 ? 2.057 -15.104 -4.796 1.00 57.78 92 PHE A C 1
ATOM 693 O O . PHE A 1 92 ? 1.336 -15.762 -4.035 1.00 57.78 92 PHE A O 1
ATOM 700 N N . PRO A 1 93 ? 3.397 -15.256 -4.793 1.00 63.00 93 PRO A N 1
ATOM 701 C CA . PRO A 1 93 ? 4.087 -16.181 -3.896 1.00 63.00 93 PRO A CA 1
ATOM 702 C C . PRO A 1 93 ? 3.871 -15.806 -2.417 1.00 63.00 93 PRO A C 1
ATOM 704 O O . PRO A 1 93 ? 4.555 -14.943 -1.866 1.00 63.00 93 PRO A O 1
ATOM 707 N N . GLN A 1 94 ? 2.923 -16.471 -1.747 1.00 68.25 94 GLN A N 1
ATOM 708 C CA . GLN A 1 94 ? 2.529 -16.178 -0.357 1.00 68.25 94 GLN A CA 1
ATOM 709 C C . GLN A 1 94 ? 3.708 -16.242 0.623 1.00 68.25 94 GLN A C 1
ATOM 711 O O . GLN A 1 94 ? 3.801 -15.433 1.542 1.00 68.25 94 GLN A O 1
ATOM 716 N N . GLN A 1 95 ? 4.651 -17.157 0.388 1.00 70.56 95 GLN A N 1
ATOM 717 C CA . GLN A 1 95 ? 5.852 -17.315 1.208 1.00 70.56 95 GLN A CA 1
ATOM 718 C C . GLN A 1 95 ? 6.722 -16.049 1.225 1.00 70.56 95 GLN A C 1
ATOM 720 O O . GLN A 1 95 ? 7.201 -15.650 2.280 1.00 70.56 95 GLN A O 1
ATOM 725 N N . ARG A 1 96 ? 6.854 -15.363 0.086 1.00 67.75 96 ARG A N 1
ATOM 726 C CA . ARG A 1 96 ? 7.655 -14.136 -0.041 1.00 67.75 96 ARG A CA 1
ATOM 727 C C . ARG A 1 96 ? 7.017 -12.950 0.664 1.00 67.75 96 ARG A C 1
ATOM 729 O O . ARG A 1 96 ? 7.699 -12.162 1.311 1.00 67.75 96 ARG A O 1
ATOM 736 N N . LEU A 1 97 ? 5.696 -12.833 0.552 1.00 74.19 97 LEU A N 1
ATOM 737 C CA . LEU A 1 97 ? 4.958 -11.812 1.287 1.00 74.19 97 LEU A CA 1
ATOM 738 C C . LEU A 1 97 ? 5.055 -12.055 2.796 1.00 74.19 97 LEU A C 1
ATOM 740 O O . LEU A 1 97 ? 5.131 -11.102 3.566 1.00 74.19 97 LEU A O 1
ATOM 744 N N . LYS A 1 98 ? 5.054 -13.329 3.212 1.00 79.19 98 LYS A N 1
ATOM 745 C CA . LYS A 1 98 ? 5.186 -13.728 4.614 1.00 79.19 98 LYS A CA 1
ATOM 746 C C . LYS A 1 98 ? 6.577 -13.401 5.152 1.00 79.19 98 LYS A C 1
ATOM 748 O O . LYS A 1 98 ? 6.662 -12.833 6.232 1.00 79.19 98 LYS A O 1
ATOM 753 N N . GLU A 1 99 ? 7.634 -13.665 4.383 1.00 78.19 99 GLU A N 1
ATOM 754 C CA . GLU A 1 99 ? 9.006 -13.238 4.703 1.00 78.19 99 GLU A CA 1
ATOM 755 C C . GLU A 1 99 ? 9.076 -11.716 4.904 1.00 78.19 99 GLU A C 1
ATOM 757 O O . GLU A 1 99 ? 9.474 -11.260 5.975 1.00 78.19 99 GLU A O 1
ATOM 762 N N . LEU A 1 100 ? 8.584 -10.934 3.932 1.00 78.62 100 LEU A N 1
ATOM 763 C CA . LEU A 1 100 ? 8.523 -9.472 4.031 1.00 78.62 100 LEU A CA 1
ATOM 764 C C . LEU A 1 100 ? 7.782 -9.016 5.295 1.00 78.62 100 LEU A C 1
ATOM 766 O O . LEU A 1 100 ? 8.273 -8.168 6.037 1.00 78.62 100 LEU A O 1
ATOM 770 N N . PHE A 1 101 ? 6.614 -9.602 5.558 1.00 84.00 101 PHE A N 1
ATOM 771 C CA . PHE A 1 101 ? 5.821 -9.306 6.744 1.00 84.00 101 PHE A CA 1
ATOM 772 C C . PHE A 1 101 ? 6.592 -9.599 8.037 1.00 84.00 101 PHE A C 1
ATOM 774 O O . PHE A 1 101 ? 6.630 -8.742 8.915 1.00 84.00 101 PHE A O 1
ATOM 781 N N . THR A 1 102 ? 7.235 -10.767 8.152 1.00 83.81 102 THR A N 1
ATOM 782 C CA . THR A 1 102 ? 8.014 -11.133 9.348 1.00 83.81 102 THR A CA 1
ATOM 783 C C . THR A 1 102 ? 9.200 -10.201 9.578 1.00 83.81 102 THR A C 1
ATOM 785 O O . THR A 1 102 ? 9.460 -9.813 10.715 1.00 83.81 102 THR A O 1
ATOM 788 N N . THR A 1 103 ? 9.876 -9.773 8.507 1.00 80.00 103 THR A N 1
ATOM 789 C CA . THR A 1 103 ? 10.989 -8.823 8.597 1.00 80.00 103 THR A CA 1
ATOM 790 C C . THR A 1 103 ? 10.522 -7.456 9.069 1.00 80.00 103 THR A C 1
ATOM 792 O O . THR A 1 103 ? 11.097 -6.906 10.003 1.00 80.00 103 THR A O 1
ATOM 795 N N . LEU A 1 104 ? 9.454 -6.925 8.470 1.00 80.94 104 LEU A N 1
ATOM 796 C CA . LEU A 1 104 ? 8.887 -5.642 8.879 1.00 80.94 104 LEU A CA 1
ATOM 797 C C . LEU A 1 104 ? 8.364 -5.695 10.318 1.00 80.94 104 LEU A C 1
ATOM 799 O O . LEU A 1 104 ? 8.572 -4.760 11.079 1.00 80.94 104 LEU A O 1
ATOM 803 N N . ALA A 1 105 ? 7.727 -6.799 10.712 1.00 83.75 105 ALA A N 1
ATOM 804 C CA . ALA A 1 105 ? 7.222 -7.006 12.066 1.00 83.75 105 ALA A CA 1
ATOM 805 C C . ALA A 1 105 ? 8.330 -7.192 13.123 1.00 83.75 105 ALA A C 1
ATOM 807 O O . ALA A 1 105 ? 8.014 -7.264 14.310 1.00 83.75 105 ALA A O 1
ATOM 808 N N . GLY A 1 106 ? 9.604 -7.312 12.724 1.00 74.88 106 GLY A N 1
ATOM 809 C CA . GLY A 1 106 ? 10.742 -7.438 13.640 1.00 74.88 106 GLY A CA 1
ATOM 810 C C . GLY A 1 106 ? 10.724 -8.696 14.518 1.00 74.88 106 GLY A C 1
ATOM 811 O O . GLY A 1 106 ? 11.433 -8.752 15.518 1.00 74.88 106 GLY A O 1
ATOM 812 N N . SER A 1 107 ? 9.909 -9.699 14.178 1.00 66.06 107 SER A N 1
ATOM 813 C CA . SER A 1 107 ? 9.752 -10.931 14.956 1.00 66.06 107 SER A CA 1
ATOM 814 C C . SER A 1 107 ? 9.743 -12.150 14.041 1.00 66.06 107 SER A C 1
ATOM 816 O O . SER A 1 107 ? 9.062 -12.170 13.017 1.00 66.06 107 SER A O 1
ATOM 818 N N . SER A 1 108 ? 10.487 -13.189 14.420 1.00 56.47 108 SER A N 1
ATOM 819 C CA . SER A 1 108 ? 10.492 -14.478 13.729 1.00 56.47 108 SER A CA 1
ATOM 820 C C . SER A 1 108 ? 9.501 -15.435 14.398 1.00 56.47 108 SER A C 1
ATOM 822 O O . SER A 1 108 ? 9.814 -16.011 15.438 1.00 56.47 108 SER A O 1
ATOM 824 N N . GLY A 1 109 ? 8.307 -15.607 13.824 1.00 58.44 109 GLY A N 1
ATOM 825 C CA . GLY A 1 109 ? 7.327 -16.587 14.307 1.00 58.44 109 GLY A CA 1
ATOM 826 C C . GLY A 1 109 ? 6.023 -16.631 13.502 1.00 58.44 109 GLY A C 1
ATOM 827 O O . GLY A 1 109 ? 5.711 -15.730 12.730 1.00 58.44 109 GLY A O 1
ATOM 828 N N . GLU A 1 110 ? 5.226 -17.688 13.680 1.00 53.56 110 GLU A N 1
ATOM 829 C CA . GLU A 1 110 ? 3.912 -17.821 13.020 1.00 53.56 110 GLU A CA 1
ATOM 830 C C . GLU A 1 110 ? 2.857 -16.844 13.563 1.00 53.56 110 GLU A C 1
ATOM 832 O O . GLU A 1 110 ? 1.888 -16.537 12.871 1.00 53.56 110 GLU A O 1
ATOM 837 N N . THR A 1 111 ? 3.073 -16.306 14.766 1.00 68.06 111 THR A N 1
ATOM 838 C CA . THR A 1 111 ? 2.213 -15.311 15.422 1.00 68.06 111 THR A CA 1
ATOM 839 C C . THR A 1 111 ? 2.706 -13.878 15.237 1.00 68.06 111 THR A C 1
ATOM 841 O O . THR A 1 111 ? 2.282 -12.998 15.987 1.00 68.06 111 THR A O 1
ATOM 844 N N . SER A 1 112 ? 3.618 -13.625 14.291 1.00 80.06 112 SER A N 1
ATOM 845 C CA . SER A 1 112 ? 4.118 -12.274 14.039 1.00 80.06 112 SER A CA 1
ATOM 846 C C . SER A 1 112 ? 2.953 -11.317 13.788 1.00 80.06 112 SER A C 1
ATOM 848 O O . SER A 1 112 ? 2.030 -11.586 13.015 1.00 80.06 112 SER A O 1
ATOM 850 N N . GLN A 1 113 ? 2.993 -10.195 14.489 1.00 89.00 113 GLN A N 1
ATOM 851 C CA . GLN A 1 113 ? 2.007 -9.133 14.414 1.00 89.00 113 GLN A CA 1
ATOM 852 C C . GLN A 1 113 ? 2.729 -7.838 14.075 1.00 89.00 113 GLN A C 1
ATOM 854 O O . GLN A 1 113 ? 3.828 -7.589 14.562 1.00 89.00 113 GLN A O 1
ATOM 859 N N . MET A 1 114 ? 2.106 -7.012 13.243 1.00 89.62 114 MET A N 1
ATOM 860 C CA . MET A 1 114 ? 2.663 -5.729 12.839 1.00 89.62 114 MET A CA 1
ATOM 861 C C . MET A 1 114 ? 1.870 -4.591 13.472 1.00 89.62 114 MET A C 1
ATOM 863 O O . MET A 1 114 ? 0.639 -4.552 13.373 1.00 89.62 114 MET A O 1
ATOM 867 N N . SER A 1 115 ? 2.588 -3.667 14.109 1.00 91.69 115 SER A N 1
ATOM 868 C CA . SER A 1 115 ? 1.996 -2.462 14.688 1.00 91.69 115 SER A CA 1
ATOM 869 C C . SER A 1 115 ? 1.585 -1.462 13.605 1.00 91.69 115 SER A C 1
ATOM 871 O O . SER A 1 115 ? 2.135 -1.457 12.499 1.00 91.69 115 SER A O 1
ATOM 873 N N . ALA A 1 116 ? 0.658 -0.565 13.939 1.00 90.69 116 ALA A N 1
ATOM 874 C CA . ALA A 1 116 ? 0.255 0.519 13.046 1.00 90.69 116 ALA A CA 1
ATOM 875 C C . ALA A 1 116 ? 1.421 1.442 12.671 1.00 90.69 116 ALA A C 1
ATOM 877 O O . ALA A 1 116 ? 1.530 1.853 11.519 1.00 90.69 116 ALA A O 1
ATOM 878 N N . ALA A 1 117 ? 2.313 1.737 13.622 1.00 87.94 117 ALA A N 1
ATOM 879 C CA . ALA A 1 117 ? 3.479 2.587 13.391 1.00 87.94 117 ALA A CA 1
ATOM 880 C C . ALA A 1 117 ? 4.436 1.950 12.377 1.00 87.94 117 ALA A C 1
ATOM 882 O O . ALA A 1 117 ? 4.805 2.586 11.393 1.00 87.94 117 ALA A O 1
ATOM 883 N N . THR A 1 118 ? 4.753 0.668 12.571 1.00 89.12 118 THR A N 1
ATOM 884 C CA . THR A 1 118 ? 5.591 -0.117 11.658 1.00 89.12 118 THR A CA 1
ATOM 885 C C . THR A 1 118 ? 4.977 -0.190 10.262 1.00 89.12 118 THR A C 1
ATOM 887 O O . THR A 1 118 ? 5.657 0.052 9.267 1.00 89.12 118 THR A O 1
ATOM 890 N N . PHE A 1 119 ? 3.674 -0.480 10.178 1.00 90.38 119 PHE A N 1
ATOM 891 C CA . PHE A 1 119 ? 2.966 -0.544 8.903 1.00 90.38 119 PHE A CA 1
ATOM 892 C C . PHE A 1 119 ? 2.963 0.810 8.186 1.00 90.38 119 PHE A C 1
ATOM 894 O O . PHE A 1 119 ? 3.302 0.893 7.005 1.00 90.38 119 PHE A O 1
ATOM 901 N N . LYS A 1 120 ? 2.629 1.888 8.908 1.00 88.25 120 LYS A N 1
ATOM 902 C CA . LYS A 1 120 ? 2.626 3.250 8.370 1.00 88.25 120 LYS A CA 1
ATOM 903 C C . LYS A 1 120 ? 4.002 3.658 7.874 1.00 88.25 120 LYS A C 1
ATOM 905 O O . LYS A 1 120 ? 4.087 4.237 6.793 1.00 88.25 120 LYS A O 1
ATOM 910 N N . GLN A 1 121 ? 5.051 3.357 8.631 1.00 84.25 121 GLN A N 1
ATOM 911 C CA . GLN A 1 121 ? 6.421 3.640 8.229 1.00 84.25 121 GLN A CA 1
ATOM 912 C C . GLN A 1 121 ? 6.764 2.913 6.923 1.00 84.25 121 GLN A C 1
ATOM 914 O O . GLN A 1 121 ? 7.104 3.565 5.938 1.00 84.25 121 GLN A O 1
ATOM 919 N N . ALA A 1 122 ? 6.558 1.593 6.876 1.00 82.19 122 ALA A N 1
ATOM 920 C CA . ALA A 1 122 ? 6.856 0.775 5.701 1.00 82.19 122 ALA A CA 1
ATOM 921 C C . ALA A 1 122 ? 6.128 1.261 4.433 1.00 82.19 122 ALA A C 1
ATOM 923 O O . ALA A 1 122 ? 6.712 1.321 3.352 1.00 82.19 122 ALA A O 1
ATOM 924 N N . VAL A 1 123 ? 4.852 1.642 4.559 1.00 84.38 123 VAL A N 1
ATOM 925 C CA . VAL A 1 123 ? 4.050 2.140 3.430 1.00 84.38 123 VAL A CA 1
ATOM 926 C C . VAL A 1 123 ? 4.423 3.573 3.041 1.00 84.38 123 VAL A C 1
ATOM 928 O O . VAL A 1 123 ? 4.431 3.897 1.856 1.00 84.38 123 VAL A O 1
ATOM 931 N N . SER A 1 124 ? 4.736 4.441 4.003 1.00 81.81 124 SER A N 1
ATOM 932 C CA . SER A 1 124 ? 5.110 5.834 3.713 1.00 81.81 124 SER A CA 1
ATOM 933 C C . SER A 1 124 ? 6.453 5.912 2.990 1.00 81.81 124 SER A C 1
ATOM 935 O O . SER A 1 124 ? 6.623 6.721 2.079 1.00 81.81 124 SER A O 1
ATOM 937 N N . GLU A 1 125 ? 7.389 5.033 3.348 1.00 73.94 125 GLU A N 1
ATOM 938 C CA . GLU A 1 125 ? 8.693 4.934 2.697 1.00 73.94 125 GLU A CA 1
ATOM 939 C C . GLU A 1 125 ? 8.588 4.325 1.288 1.00 73.94 125 GLU A C 1
ATOM 941 O O . GLU A 1 125 ? 9.394 4.688 0.426 1.00 73.94 125 GLU A O 1
ATOM 946 N N . ALA A 1 126 ? 7.554 3.499 1.017 1.00 69.12 126 ALA A N 1
ATOM 947 C CA . ALA A 1 126 ? 7.278 2.814 -0.264 1.00 69.12 126 ALA A CA 1
ATOM 948 C C . ALA A 1 126 ? 7.369 3.715 -1.506 1.00 69.12 126 ALA A C 1
ATOM 950 O O . ALA A 1 126 ? 7.592 3.208 -2.602 1.00 69.12 126 ALA A O 1
ATOM 951 N N . SER A 1 127 ? 7.245 5.042 -1.357 1.00 58.22 127 SER A N 1
ATOM 952 C CA . SER A 1 127 ? 7.483 6.045 -2.408 1.00 58.22 127 SER A CA 1
ATOM 953 C C . SER A 1 127 ? 6.798 5.713 -3.743 1.00 58.22 127 SER A C 1
ATOM 955 O O . SER A 1 127 ? 7.306 6.022 -4.821 1.00 58.22 127 SER A O 1
ATOM 957 N N . LEU A 1 128 ? 5.604 5.114 -3.678 1.00 62.84 128 LEU A N 1
ATOM 958 C CA . LEU A 1 128 ? 4.798 4.645 -4.814 1.00 62.84 128 LEU A CA 1
ATOM 959 C C . LEU A 1 128 ? 4.058 5.782 -5.551 1.00 62.84 128 LEU A C 1
ATOM 961 O O . LEU A 1 128 ? 2.967 5.607 -6.092 1.00 62.84 128 LEU A O 1
ATOM 965 N N . GLY A 1 129 ? 4.662 6.970 -5.578 1.00 54.16 129 GLY A N 1
ATOM 966 C CA . GLY A 1 129 ? 4.050 8.201 -6.068 1.00 54.16 129 GLY A CA 1
ATOM 967 C C . GLY A 1 129 ? 3.210 8.915 -5.003 1.00 54.16 129 GLY A C 1
ATOM 968 O O . GLY A 1 129 ? 2.748 8.326 -4.030 1.00 54.16 129 GLY A O 1
ATOM 969 N N . ARG A 1 130 ? 3.015 10.227 -5.187 1.00 56.16 130 ARG A N 1
ATOM 970 C CA . ARG A 1 130 ? 2.452 11.194 -4.215 1.00 56.16 130 ARG A CA 1
ATOM 971 C C . ARG A 1 130 ? 0.966 10.989 -3.828 1.00 56.16 130 ARG A C 1
ATOM 973 O O . ARG A 1 130 ? 0.302 11.958 -3.479 1.00 56.16 130 ARG A O 1
ATOM 980 N N . LYS A 1 131 ? 0.402 9.781 -3.942 1.00 61.75 131 LYS A N 1
ATOM 981 C CA . LYS A 1 131 ? -1.052 9.535 -3.844 1.00 61.75 131 LYS A CA 1
ATOM 982 C C . LYS A 1 131 ? -1.536 8.887 -2.543 1.00 61.75 131 LYS A C 1
ATOM 984 O O . LYS A 1 131 ? -2.741 8.901 -2.312 1.00 61.75 131 LYS A O 1
ATOM 989 N N . ILE A 1 132 ? -0.659 8.347 -1.694 1.00 76.88 132 ILE A N 1
ATOM 990 C CA . ILE A 1 132 ? -1.070 7.795 -0.391 1.00 76.88 132 ILE A CA 1
ATOM 991 C C . ILE A 1 132 ? -0.745 8.797 0.712 1.00 76.88 132 ILE A C 1
ATOM 993 O O . ILE A 1 132 ? 0.418 9.116 0.945 1.00 76.88 132 ILE A O 1
ATOM 997 N N . THR A 1 133 ? -1.777 9.274 1.407 1.00 85.06 133 THR A N 1
ATOM 998 C CA . THR A 1 133 ? -1.620 10.123 2.592 1.00 85.06 133 THR A CA 1
ATOM 999 C C . THR A 1 133 ? -1.462 9.265 3.852 1.00 85.06 133 THR A C 1
ATOM 1001 O O . THR A 1 133 ? -2.059 8.188 3.923 1.00 85.06 133 THR A O 1
ATOM 1004 N N . PRO A 1 134 ? -0.742 9.730 4.893 1.00 86.56 134 PRO A N 1
ATOM 1005 C CA . PRO A 1 134 ? -0.658 9.017 6.171 1.00 86.56 134 PRO A CA 1
ATOM 1006 C C . PRO A 1 134 ? -2.029 8.674 6.773 1.00 86.56 134 PRO A C 1
ATOM 1008 O O . PRO A 1 134 ? -2.202 7.591 7.323 1.00 86.56 134 PRO A O 1
ATOM 1011 N N . ALA A 1 135 ? -3.018 9.556 6.588 1.00 88.19 135 ALA A N 1
ATOM 1012 C CA . ALA A 1 135 ? -4.403 9.330 6.993 1.00 88.19 135 ALA A CA 1
ATOM 1013 C C . ALA A 1 135 ? -5.063 8.158 6.245 1.00 88.19 135 ALA A C 1
ATOM 1015 O O . ALA A 1 135 ? -5.769 7.361 6.856 1.00 88.19 135 ALA A O 1
ATOM 1016 N N . ALA A 1 136 ? -4.826 8.017 4.936 1.00 88.31 136 ALA A N 1
ATOM 1017 C CA . ALA A 1 136 ? -5.335 6.876 4.175 1.00 88.31 136 ALA A CA 1
ATOM 1018 C C . ALA A 1 136 ? -4.736 5.552 4.672 1.00 88.31 136 ALA A C 1
ATOM 1020 O O . ALA A 1 136 ? -5.444 4.547 4.735 1.00 88.31 136 ALA A O 1
ATOM 1021 N N . ILE A 1 137 ? -3.458 5.562 5.072 1.00 90.38 137 ILE A N 1
ATOM 1022 C CA . ILE A 1 137 ? -2.797 4.381 5.641 1.00 90.38 137 ILE A CA 1
ATOM 1023 C C . ILE A 1 137 ? -3.460 3.979 6.962 1.00 90.38 137 ILE A C 1
ATOM 1025 O O . ILE A 1 137 ? -3.757 2.801 7.143 1.00 90.38 137 ILE A O 1
ATOM 1029 N N . ASP A 1 138 ? -3.755 4.940 7.843 1.00 92.50 138 ASP A N 1
ATOM 1030 C CA . ASP A 1 138 ? -4.445 4.671 9.114 1.00 92.50 138 ASP A CA 1
ATOM 1031 C C . ASP A 1 138 ? -5.859 4.129 8.909 1.00 92.50 138 ASP A C 1
ATOM 1033 O O . ASP A 1 138 ? -6.249 3.163 9.561 1.00 92.50 138 ASP A O 1
ATOM 1037 N N . VAL A 1 139 ? -6.622 4.715 7.979 1.00 91.25 139 VAL A N 1
ATOM 1038 C CA . VAL A 1 139 ? -7.976 4.247 7.642 1.00 91.25 139 VAL A CA 1
ATOM 1039 C C . VAL A 1 139 ? -7.931 2.805 7.135 1.00 91.25 139 VAL A C 1
ATOM 1041 O O . VAL A 1 139 ? -8.732 1.974 7.561 1.00 91.25 139 VAL A O 1
ATOM 1044 N N . ILE A 1 140 ? -6.979 2.477 6.256 1.00 91.00 140 ILE A N 1
ATOM 1045 C CA . ILE A 1 140 ? -6.819 1.113 5.738 1.00 91.00 140 ILE A CA 1
ATOM 1046 C C . ILE A 1 140 ? -6.384 0.156 6.844 1.00 91.00 140 ILE A C 1
ATOM 1048 O O . ILE A 1 140 ? -6.973 -0.918 6.965 1.00 91.00 140 ILE A O 1
ATOM 1052 N N . PHE A 1 141 ? -5.408 0.542 7.670 1.00 94.06 141 PHE A N 1
ATOM 1053 C CA . PHE A 1 141 ? -4.956 -0.263 8.803 1.00 94.06 141 PHE A CA 1
ATOM 1054 C C . PHE A 1 141 ? -6.118 -0.588 9.747 1.00 94.06 141 PHE A C 1
ATOM 1056 O O . PHE A 1 141 ? -6.360 -1.758 10.043 1.00 94.06 141 PHE A O 1
ATOM 1063 N N . ALA A 1 142 ? -6.880 0.430 10.159 1.00 93.44 142 ALA A N 1
ATOM 1064 C CA . ALA A 1 142 ? -8.036 0.268 11.033 1.00 93.44 142 ALA A CA 1
ATOM 1065 C C . ALA A 1 142 ? -9.091 -0.667 10.421 1.00 93.44 142 ALA A C 1
ATOM 1067 O O . ALA A 1 142 ? -9.646 -1.504 11.127 1.00 93.44 142 ALA A O 1
ATOM 1068 N N . ASN A 1 143 ? -9.329 -0.576 9.109 1.00 90.62 143 ASN A N 1
ATOM 1069 C CA . ASN A 1 143 ? -10.326 -1.387 8.408 1.00 90.62 143 ASN A CA 1
ATOM 1070 C C . ASN A 1 143 ? -9.950 -2.876 8.294 1.00 90.62 143 ASN A C 1
ATOM 1072 O O . ASN A 1 143 ? -10.819 -3.741 8.389 1.00 90.62 143 ASN A O 1
ATOM 1076 N N . VAL A 1 144 ? -8.672 -3.203 8.066 1.00 89.81 144 VAL A N 1
ATOM 1077 C CA . VAL A 1 144 ? -8.248 -4.608 7.891 1.00 89.81 144 VAL A CA 1
ATOM 1078 C C . VAL A 1 144 ? -8.042 -5.346 9.212 1.00 89.81 144 VAL A C 1
ATOM 1080 O O . VAL A 1 144 ? -7.988 -6.579 9.233 1.00 89.81 144 VAL A O 1
ATOM 1083 N N . ARG A 1 145 ? -7.891 -4.603 10.310 1.00 92.62 145 ARG A N 1
ATOM 1084 C CA . ARG A 1 145 ? -7.643 -5.116 11.657 1.00 92.62 145 ARG A CA 1
ATOM 1085 C C . ARG A 1 145 ? -8.819 -5.951 12.170 1.00 92.62 145 ARG A C 1
ATOM 1087 O O . ARG A 1 145 ? -9.960 -5.807 11.744 1.00 92.62 145 ARG A O 1
ATOM 1094 N N . LYS A 1 146 ? -8.523 -6.874 13.088 1.00 89.25 146 LYS A N 1
ATOM 1095 C CA . LYS A 1 146 ? -9.541 -7.687 13.764 1.00 89.25 146 LYS A CA 1
ATOM 1096 C C . LYS A 1 146 ? -10.062 -6.839 14.919 1.00 89.25 146 LYS A C 1
ATOM 1098 O O . LYS A 1 146 ? -9.205 -6.337 15.646 1.00 89.25 146 LYS A O 1
ATOM 1103 N N . PRO A 1 147 ? -11.385 -6.694 15.106 1.00 86.62 147 PRO A N 1
ATOM 1104 C CA . PRO A 1 147 ? -11.913 -5.844 16.161 1.00 86.62 147 PRO A CA 1
ATOM 1105 C C . PRO A 1 147 ? -11.319 -6.134 17.538 1.00 86.62 147 PRO A C 1
ATOM 1107 O O . PRO A 1 147 ? -11.064 -7.292 17.858 1.00 86.62 147 PRO A O 1
ATOM 1110 N N . GLY A 1 148 ? -11.033 -5.083 18.311 1.00 85.00 148 GLY A N 1
ATOM 1111 C CA . GLY A 1 148 ? -10.335 -5.177 19.601 1.00 85.00 148 GLY A CA 1
ATOM 1112 C C . GLY A 1 148 ? -8.810 -5.402 19.569 1.00 85.00 148 GLY A C 1
ATOM 1113 O O . GLY A 1 148 ? -8.156 -5.173 20.580 1.00 85.00 148 GLY A O 1
ATOM 1114 N N . ASN A 1 149 ? -8.197 -5.797 18.447 1.00 88.88 149 ASN A N 1
ATOM 1115 C CA . ASN A 1 149 ? -6.731 -5.948 18.375 1.00 88.88 149 ASN A CA 1
ATOM 1116 C C . ASN A 1 149 ? -6.036 -4.611 18.090 1.00 88.88 149 ASN A C 1
ATOM 1118 O O . ASN A 1 149 ? -6.601 -3.805 17.377 1.00 88.88 149 ASN A O 1
ATOM 1122 N N . SER A 1 150 ? -4.787 -4.390 18.502 1.00 89.38 150 SER A N 1
ATOM 1123 C CA . SER A 1 150 ? -4.020 -3.185 18.096 1.00 89.38 150 SER A CA 1
ATOM 1124 C C . SER A 1 150 ? -3.088 -3.420 1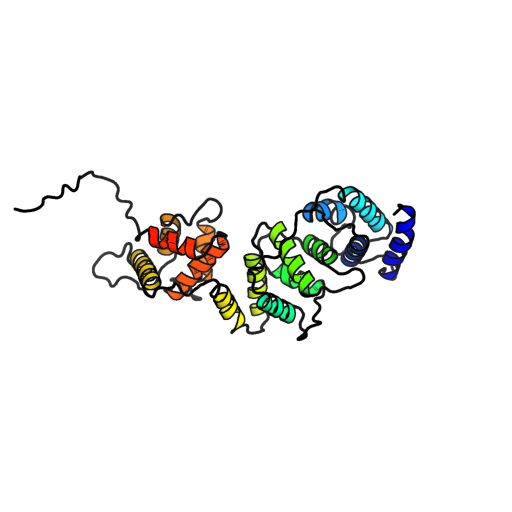6.901 1.00 89.38 150 SER A C 1
ATOM 1126 O O . SER A 1 150 ? -2.571 -2.473 16.313 1.00 89.38 150 SER A O 1
ATOM 1128 N N . ASN A 1 151 ? -2.888 -4.685 16.525 1.00 92.50 151 ASN A N 1
ATOM 1129 C CA . ASN A 1 151 ? -1.953 -5.101 15.484 1.00 92.50 151 ASN A CA 1
ATOM 1130 C C . ASN A 1 151 ? -2.648 -5.886 14.366 1.00 92.50 151 ASN A C 1
ATOM 1132 O O . ASN A 1 151 ? -3.732 -6.449 14.556 1.00 92.50 151 ASN A O 1
ATOM 1136 N N . ILE A 1 152 ? -1.976 -5.976 13.218 1.00 91.69 152 ILE A N 1
ATOM 1137 C CA . ILE A 1 152 ? -2.415 -6.771 12.067 1.00 91.69 152 ILE A CA 1
ATOM 1138 C C . ILE A 1 152 ? -1.571 -8.038 11.904 1.00 91.69 152 ILE A C 1
ATOM 1140 O O . ILE A 1 152 ? -0.366 -8.053 12.150 1.00 91.69 152 ILE A O 1
ATOM 1144 N N . THR A 1 153 ? -2.226 -9.110 11.473 1.00 91.62 153 THR A N 1
ATOM 1145 C CA . THR A 1 153 ? -1.602 -10.379 11.071 1.00 91.62 153 THR A CA 1
ATOM 1146 C C . THR A 1 153 ? -1.195 -10.350 9.598 1.00 91.62 153 THR A C 1
ATOM 1148 O O . THR A 1 153 ? -1.569 -9.438 8.858 1.00 91.62 153 THR A O 1
ATOM 1151 N N . PHE A 1 154 ? -0.480 -11.380 9.144 1.00 86.56 154 PHE A N 1
ATOM 1152 C CA . PHE A 1 154 ? -0.089 -11.540 7.741 1.00 86.56 154 PHE A CA 1
ATOM 1153 C C . PHE A 1 154 ? -1.267 -11.423 6.757 1.00 86.56 154 PHE A C 1
ATOM 1155 O O . PHE A 1 154 ? -1.179 -10.702 5.765 1.00 86.56 154 PHE A O 1
ATOM 1162 N N . GLU A 1 155 ? -2.389 -12.088 7.040 1.00 86.12 155 GLU A N 1
ATOM 1163 C CA . GLU A 1 155 ? -3.576 -12.066 6.170 1.00 86.12 155 GLU A CA 1
ATOM 1164 C C . GLU A 1 155 ? -4.130 -10.643 6.009 1.00 86.12 155 GLU A C 1
ATOM 1166 O O . GLU A 1 155 ? -4.518 -10.216 4.922 1.00 86.12 155 GLU A O 1
ATOM 1171 N N . GLN A 1 156 ? -4.116 -9.883 7.102 1.00 90.12 156 GLN A N 1
ATOM 1172 C CA . GLN A 1 156 ? -4.615 -8.512 7.160 1.00 90.12 156 GLN A CA 1
ATOM 1173 C C . GLN A 1 156 ? -3.638 -7.535 6.513 1.00 90.12 156 GLN A C 1
ATOM 1175 O O . GLN A 1 156 ? -4.062 -6.602 5.840 1.00 90.12 156 GLN A O 1
ATOM 1180 N N . PHE A 1 157 ? -2.337 -7.787 6.646 1.00 89.44 157 PHE A N 1
ATOM 1181 C CA . PHE A 1 157 ? -1.297 -7.076 5.914 1.00 89.44 157 PHE A CA 1
ATOM 1182 C C . PHE A 1 157 ? -1.433 -7.276 4.399 1.00 89.44 157 PHE A C 1
ATOM 1184 O O . PHE A 1 157 ? -1.432 -6.300 3.649 1.00 89.44 157 PHE A O 1
ATOM 1191 N N . ALA A 1 158 ? -1.638 -8.514 3.939 1.00 84.88 158 ALA A N 1
ATOM 1192 C CA . ALA A 1 158 ? -1.891 -8.801 2.528 1.00 84.88 158 ALA A CA 1
ATOM 1193 C C . ALA A 1 158 ? -3.161 -8.091 2.029 1.00 84.88 158 ALA A C 1
ATOM 1195 O O . ALA A 1 158 ? -3.163 -7.488 0.954 1.00 84.88 158 ALA A O 1
ATOM 1196 N N . HIS A 1 159 ? -4.228 -8.089 2.832 1.00 85.25 159 HIS A N 1
ATOM 1197 C CA . HIS A 1 159 ? -5.439 -7.334 2.516 1.00 85.25 159 HIS A CA 1
ATOM 1198 C C . HIS A 1 159 ? -5.169 -5.822 2.429 1.00 85.25 159 HIS A C 1
ATOM 1200 O O . HIS A 1 159 ? -5.600 -5.178 1.472 1.00 85.25 159 HIS A O 1
ATOM 1206 N N . ALA A 1 160 ? -4.399 -5.257 3.359 1.00 88.31 160 ALA A N 1
ATOM 1207 C CA . ALA A 1 160 ? -4.059 -3.838 3.352 1.00 88.31 160 ALA A CA 1
ATOM 1208 C C . ALA A 1 160 ? -3.279 -3.440 2.094 1.00 88.31 160 ALA A C 1
ATOM 1210 O O . ALA A 1 160 ? -3.624 -2.451 1.450 1.00 88.31 160 ALA A O 1
ATOM 1211 N N . ILE A 1 161 ? -2.290 -4.245 1.689 1.00 84.31 161 ILE A N 1
ATOM 1212 C CA . ILE A 1 161 ? -1.546 -4.034 0.438 1.00 84.31 161 ILE A CA 1
ATOM 1213 C C . ILE A 1 161 ? -2.490 -4.030 -0.763 1.00 84.31 161 ILE A C 1
ATOM 1215 O O . ILE A 1 161 ? -2.361 -3.177 -1.642 1.00 84.31 161 ILE A O 1
ATOM 1219 N N . SER A 1 162 ? -3.466 -4.938 -0.802 1.00 79.44 162 SER A N 1
ATOM 1220 C CA . SER A 1 162 ? -4.456 -4.974 -1.881 1.00 79.44 162 SER A CA 1
ATOM 1221 C C . SER A 1 162 ? -5.275 -3.685 -1.962 1.00 79.44 162 SER A C 1
ATOM 1223 O O . SER A 1 162 ? -5.471 -3.162 -3.060 1.00 79.44 162 SER A O 1
ATOM 1225 N N . LEU A 1 163 ? -5.741 -3.161 -0.826 1.00 79.75 163 LEU A N 1
ATOM 1226 C CA . LEU A 1 163 ? -6.516 -1.917 -0.783 1.00 79.75 163 LEU A CA 1
ATOM 1227 C C . LEU A 1 163 ? -5.667 -0.707 -1.196 1.00 79.75 163 LEU A C 1
ATOM 1229 O O . LEU A 1 163 ? -6.117 0.117 -1.990 1.00 79.75 163 LEU A O 1
ATOM 1233 N N . LEU A 1 164 ? -4.418 -0.638 -0.725 1.00 82.94 164 LEU A N 1
ATOM 1234 C CA . LEU A 1 164 ? -3.477 0.429 -1.082 1.00 82.94 164 LEU A CA 1
ATOM 1235 C C . LEU A 1 164 ? -3.124 0.401 -2.576 1.00 82.94 164 LEU A C 1
ATOM 1237 O O . LEU A 1 164 ? -3.079 1.445 -3.229 1.00 82.94 164 LEU A O 1
ATOM 1241 N N . SER A 1 165 ? -2.936 -0.794 -3.138 1.00 75.50 165 SER A N 1
ATOM 1242 C CA . SER A 1 165 ? -2.665 -0.985 -4.568 1.00 75.50 165 SER A CA 1
ATOM 1243 C C . SER A 1 165 ? -3.831 -0.484 -5.422 1.00 75.50 165 SER A C 1
ATOM 1245 O O . SER A 1 165 ? -3.633 0.306 -6.348 1.00 75.50 165 SER A O 1
ATOM 1247 N N . ALA A 1 166 ? -5.060 -0.868 -5.052 1.00 73.75 166 ALA A N 1
ATOM 1248 C CA . ALA A 1 166 ? -6.277 -0.409 -5.713 1.00 73.75 166 ALA A CA 1
ATOM 1249 C C . ALA A 1 166 ? -6.440 1.118 -5.631 1.00 73.75 166 ALA A C 1
ATOM 1251 O O . ALA A 1 166 ? -6.810 1.746 -6.620 1.00 73.75 166 ALA A O 1
ATOM 1252 N N . GLN A 1 167 ? -6.110 1.724 -4.486 1.00 72.44 167 GLN A N 1
ATOM 1253 C CA . GLN A 1 167 ? -6.228 3.167 -4.280 1.00 72.44 167 GLN A CA 1
ATOM 1254 C C . GLN A 1 167 ? -5.281 3.985 -5.171 1.00 72.44 167 GLN A C 1
ATOM 1256 O O . GLN A 1 167 ? -5.671 5.038 -5.675 1.00 72.44 167 GLN A O 1
ATOM 1261 N N . ILE A 1 168 ? -4.044 3.527 -5.387 1.00 71.00 168 ILE A N 1
ATOM 1262 C CA . ILE A 1 168 ? -3.103 4.229 -6.281 1.00 71.00 168 ILE A CA 1
ATOM 1263 C C . ILE A 1 168 ? -3.372 3.896 -7.757 1.00 71.00 168 ILE A C 1
ATOM 1265 O O . ILE A 1 168 ? -2.985 4.666 -8.642 1.00 71.00 168 ILE A O 1
ATOM 1269 N N . GLY A 1 169 ? -4.039 2.771 -8.033 1.00 69.12 169 GLY A N 1
ATOM 1270 C CA . GLY A 1 169 ? -4.201 2.233 -9.383 1.00 69.12 169 GLY A CA 1
ATOM 1271 C C . GLY A 1 169 ? -2.958 1.487 -9.874 1.00 69.12 169 GLY A C 1
ATOM 1272 O O . GLY A 1 169 ? -2.651 1.512 -11.063 1.00 69.12 169 GLY A O 1
ATOM 1273 N N . VAL A 1 170 ? -2.217 0.851 -8.961 1.00 65.12 170 VAL A N 1
ATOM 1274 C CA . VAL A 1 170 ? -1.078 -0.025 -9.278 1.00 65.12 170 VAL A CA 1
ATOM 1275 C C . VAL A 1 170 ? -1.455 -1.478 -9.014 1.00 65.12 170 VAL A C 1
ATOM 1277 O O . VAL A 1 170 ? -2.389 -1.767 -8.268 1.00 65.12 170 VAL A O 1
ATOM 1280 N N . THR A 1 171 ? -0.735 -2.418 -9.624 1.00 67.88 171 THR A N 1
ATOM 1281 C CA . THR A 1 171 ? -0.949 -3.836 -9.323 1.00 67.88 171 THR A CA 1
ATOM 1282 C C . THR A 1 171 ? -0.393 -4.174 -7.940 1.00 67.88 171 THR A C 1
ATOM 1284 O O . THR A 1 171 ? 0.549 -3.537 -7.460 1.00 67.88 171 THR A O 1
ATOM 1287 N N . PHE A 1 172 ? -0.960 -5.209 -7.318 1.00 70.50 172 PHE A N 1
ATOM 1288 C CA . PHE A 1 172 ? -0.497 -5.744 -6.036 1.00 70.50 172 PHE A CA 1
ATOM 1289 C C . PHE A 1 172 ? 1.010 -6.035 -6.051 1.00 70.50 172 PHE A C 1
ATOM 1291 O O . PHE A 1 172 ? 1.732 -5.655 -5.133 1.00 70.50 172 PHE A O 1
ATOM 1298 N N . ASP A 1 173 ? 1.491 -6.656 -7.131 1.00 68.12 173 ASP A N 1
ATOM 1299 C CA . ASP A 1 173 ? 2.892 -7.033 -7.309 1.00 68.12 173 ASP A CA 1
ATOM 1300 C C . ASP A 1 173 ? 3.831 -5.824 -7.276 1.00 68.12 173 ASP A C 1
ATOM 1302 O O . ASP A 1 173 ? 4.845 -5.851 -6.577 1.00 68.12 173 ASP A O 1
ATOM 1306 N N . LYS A 1 174 ? 3.470 -4.731 -7.969 1.00 66.81 174 LYS A N 1
ATOM 1307 C CA . LYS A 1 174 ? 4.245 -3.480 -7.952 1.00 66.81 174 LYS A CA 1
ATOM 1308 C C . LYS A 1 174 ? 4.365 -2.915 -6.541 1.00 66.81 174 LYS A C 1
ATOM 1310 O O . LYS A 1 174 ? 5.441 -2.473 -6.143 1.00 66.81 174 LYS A O 1
ATOM 1315 N N . PHE A 1 175 ? 3.263 -2.926 -5.796 1.00 72.12 175 PHE A N 1
ATOM 1316 C CA . PHE A 1 175 ? 3.218 -2.382 -4.444 1.00 72.12 175 PHE A CA 1
ATOM 1317 C C . PHE A 1 175 ? 4.063 -3.220 -3.478 1.00 72.12 175 PHE A C 1
ATOM 1319 O O . PHE A 1 175 ? 4.920 -2.688 -2.772 1.00 72.12 175 PHE A O 1
ATOM 1326 N N . ALA A 1 176 ? 3.863 -4.541 -3.487 1.00 71.12 176 ALA A N 1
ATOM 1327 C CA . ALA A 1 176 ? 4.609 -5.474 -2.649 1.00 71.12 176 ALA A CA 1
ATOM 1328 C C . ALA A 1 176 ? 6.120 -5.413 -2.935 1.00 71.12 176 ALA A C 1
ATOM 1330 O O . ALA A 1 176 ? 6.929 -5.427 -2.006 1.00 71.12 176 ALA A O 1
ATOM 1331 N N . HIS A 1 177 ? 6.504 -5.279 -4.208 1.00 70.19 177 HIS A N 1
ATOM 1332 C CA . HIS A 1 177 ? 7.902 -5.139 -4.602 1.00 70.19 177 HIS A CA 1
ATOM 1333 C C . HIS A 1 177 ? 8.534 -3.841 -4.082 1.00 70.19 177 HIS A C 1
ATOM 1335 O O . HIS A 1 177 ? 9.646 -3.875 -3.558 1.00 70.19 177 HIS A O 1
ATOM 1341 N N . ALA A 1 178 ? 7.830 -2.709 -4.164 1.00 67.88 178 ALA A N 1
ATOM 1342 C CA . ALA A 1 178 ? 8.346 -1.436 -3.660 1.00 67.88 178 ALA A CA 1
ATOM 1343 C C . ALA A 1 178 ? 8.615 -1.469 -2.149 1.00 67.88 178 ALA A C 1
ATOM 1345 O O . ALA A 1 178 ? 9.671 -1.018 -1.711 1.00 67.88 178 ALA A O 1
ATOM 1346 N N . ILE A 1 179 ? 7.719 -2.075 -1.364 1.00 70.56 179 ILE A N 1
ATOM 1347 C CA . ILE A 1 179 ? 7.951 -2.281 0.074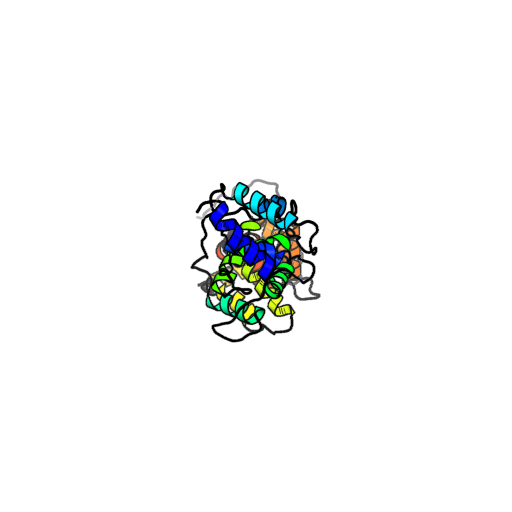 1.00 70.56 179 ILE A CA 1
ATOM 1348 C C . ILE A 1 179 ? 9.147 -3.215 0.309 1.00 70.56 179 ILE A C 1
ATOM 1350 O O . ILE A 1 179 ? 9.977 -2.961 1.183 1.00 70.56 179 ILE A O 1
ATOM 1354 N N . SER A 1 180 ? 9.284 -4.275 -0.494 1.00 68.94 180 SER A N 1
ATOM 1355 C CA . SER A 1 180 ? 10.408 -5.208 -0.373 1.00 68.94 180 SER A CA 1
ATOM 1356 C C . SER A 1 180 ? 11.767 -4.545 -0.612 1.00 68.94 180 SER A C 1
ATOM 1358 O O . SER A 1 180 ? 12.706 -4.837 0.128 1.00 68.94 180 SER A O 1
ATOM 1360 N N . LEU A 1 181 ? 11.890 -3.653 -1.600 1.00 61.81 181 LEU A N 1
ATOM 1361 C CA . LEU A 1 181 ? 13.154 -2.969 -1.905 1.00 61.81 181 LEU A CA 1
ATOM 1362 C C . LEU A 1 181 ? 13.639 -2.068 -0.758 1.00 61.81 181 LEU A C 1
ATOM 1364 O O . LEU A 1 181 ? 14.843 -1.892 -0.590 1.00 61.81 181 LEU A O 1
ATOM 1368 N N . LEU A 1 182 ? 12.724 -1.538 0.052 1.00 57.94 182 LEU A N 1
ATOM 1369 C CA . LEU A 1 182 ? 13.055 -0.653 1.174 1.00 57.94 182 LEU A CA 1
ATOM 1370 C C . LEU A 1 182 ? 13.502 -1.409 2.415 1.00 57.94 182 LEU A C 1
ATOM 1372 O O . LEU A 1 182 ? 14.409 -0.960 3.113 1.00 57.94 182 LEU A O 1
ATOM 1376 N N . SER A 1 183 ? 12.939 -2.597 2.650 1.00 52.34 183 SER A N 1
ATOM 1377 C CA . SER A 1 183 ? 13.406 -3.467 3.736 1.00 52.34 183 SER A CA 1
ATOM 1378 C C . SER A 1 183 ? 14.897 -3.828 3.598 1.00 52.34 183 SER A C 1
ATOM 1380 O O . SER A 1 183 ? 15.568 -4.061 4.599 1.00 52.34 183 SER A O 1
ATOM 1382 N N . ALA A 1 184 ? 15.444 -3.778 2.375 1.00 47.53 184 ALA A N 1
ATOM 1383 C CA . ALA A 1 184 ? 16.867 -3.966 2.094 1.00 47.53 184 ALA A CA 1
ATOM 1384 C C . ALA A 1 184 ? 17.747 -2.733 2.414 1.00 47.53 184 ALA A C 1
ATOM 1386 O O . ALA A 1 184 ? 18.951 -2.882 2.608 1.00 47.53 184 ALA A O 1
ATOM 1387 N N . GLN A 1 185 ? 17.184 -1.518 2.485 1.00 44.94 185 GLN A N 1
ATOM 1388 C CA . GLN A 1 185 ? 17.928 -0.278 2.766 1.00 44.94 185 GLN A CA 1
ATOM 1389 C C . GLN A 1 185 ? 18.132 -0.003 4.266 1.00 44.94 185 GLN A C 1
ATOM 1391 O O . GLN A 1 185 ? 19.017 0.771 4.620 1.00 44.94 185 GLN A O 1
ATOM 1396 N N . ILE A 1 186 ? 17.387 -0.682 5.147 1.00 43.12 186 ILE A N 1
ATOM 1397 C CA . ILE A 1 186 ? 17.459 -0.541 6.618 1.00 43.12 186 ILE A CA 1
ATOM 1398 C C . ILE A 1 186 ? 18.595 -1.407 7.231 1.00 43.12 186 ILE A C 1
ATOM 1400 O O . ILE A 1 186 ? 18.731 -1.528 8.443 1.00 43.12 186 ILE A O 1
ATOM 1404 N N . GLY A 1 187 ? 19.485 -1.982 6.411 1.00 37.84 187 GLY A N 1
ATOM 1405 C CA . GLY A 1 187 ? 20.681 -2.691 6.895 1.00 37.84 187 GLY A CA 1
ATOM 1406 C C . GLY A 1 187 ? 20.465 -4.160 7.271 1.00 37.84 187 GLY A C 1
ATOM 1407 O O . GLY A 1 187 ? 21.362 -4.783 7.833 1.00 37.84 187 GLY A O 1
ATOM 1408 N N . VAL A 1 188 ? 19.322 -4.746 6.909 1.00 37.12 188 VAL A N 1
ATOM 1409 C CA . VAL A 1 188 ? 19.163 -6.204 6.843 1.00 37.12 188 VAL A CA 1
ATOM 1410 C C . VAL A 1 188 ? 19.451 -6.616 5.402 1.00 37.12 188 VAL A C 1
ATOM 1412 O O . VAL A 1 188 ? 18.668 -6.347 4.492 1.00 37.12 188 VAL A O 1
ATOM 1415 N N . THR A 1 189 ? 20.620 -7.210 5.171 1.00 29.14 189 THR A N 1
ATOM 1416 C CA . THR A 1 189 ? 21.058 -7.669 3.850 1.00 29.14 189 THR A CA 1
ATOM 1417 C C . THR A 1 189 ? 20.110 -8.738 3.312 1.00 29.14 189 THR A C 1
ATOM 1419 O O . THR A 1 189 ? 20.210 -9.923 3.624 1.00 29.14 189 THR A O 1
ATOM 1422 N N . PHE A 1 190 ? 19.209 -8.337 2.420 1.00 37.28 190 PHE A N 1
ATOM 1423 C CA . PHE A 1 190 ? 18.470 -9.256 1.562 1.00 37.28 190 PHE A CA 1
ATOM 1424 C C . PHE A 1 190 ? 19.272 -9.605 0.301 1.00 37.28 190 PHE A C 1
ATOM 1426 O O . PHE A 1 190 ? 18.748 -9.573 -0.811 1.00 37.28 190 PHE A O 1
ATOM 1433 N N . ASP A 1 191 ? 20.522 -10.038 0.483 1.00 36.66 191 ASP A N 1
ATOM 1434 C CA . ASP A 1 191 ? 21.367 -10.577 -0.598 1.00 36.66 191 ASP A CA 1
ATOM 1435 C C . ASP A 1 191 ? 20.798 -11.867 -1.207 1.00 36.66 191 ASP A C 1
ATOM 1437 O O . ASP A 1 191 ? 21.259 -12.329 -2.250 1.00 36.66 191 ASP A O 1
ATOM 1441 N N . LYS A 1 192 ? 19.771 -12.450 -0.574 1.00 37.09 192 LYS A N 1
ATOM 1442 C CA . LYS A 1 192 ? 19.021 -13.590 -1.105 1.00 37.09 192 LYS A CA 1
ATOM 1443 C C . LYS A 1 192 ? 17.582 -13.274 -1.493 1.00 37.09 192 LYS A C 1
ATOM 1445 O O . LYS A 1 192 ? 17.067 -14.001 -2.325 1.00 37.09 192 LYS A O 1
ATOM 1450 N N . VAL A 1 193 ? 16.910 -12.244 -0.960 1.00 35.69 193 VAL A N 1
ATOM 1451 C CA . VAL A 1 193 ? 15.467 -12.002 -1.233 1.00 35.69 193 VAL A CA 1
ATOM 1452 C C . VAL A 1 193 ? 15.218 -10.949 -2.297 1.00 35.69 193 VAL A C 1
ATOM 1454 O O . VAL A 1 193 ? 14.272 -11.108 -3.055 1.00 35.69 193 VAL A O 1
ATOM 1457 N N . ALA A 1 194 ? 16.080 -9.944 -2.466 1.00 37.19 194 ALA A N 1
ATOM 1458 C CA . ALA A 1 194 ? 15.998 -9.081 -3.647 1.00 37.19 194 ALA A CA 1
ATOM 1459 C C . ALA A 1 194 ? 16.298 -9.891 -4.923 1.00 37.19 194 ALA A C 1
ATOM 1461 O O . ALA A 1 194 ? 15.557 -9.824 -5.902 1.00 37.19 194 ALA A O 1
ATOM 1462 N N . THR A 1 195 ? 17.321 -10.744 -4.854 1.00 35.94 195 THR A N 1
ATOM 1463 C CA . THR A 1 195 ? 17.698 -11.751 -5.857 1.00 35.94 195 THR A CA 1
ATOM 1464 C C . THR A 1 195 ? 16.624 -12.807 -6.033 1.00 35.94 195 THR A C 1
ATOM 1466 O O . THR A 1 195 ? 16.284 -13.091 -7.168 1.00 35.94 195 THR A O 1
ATOM 1469 N N . THR A 1 196 ? 15.997 -13.325 -4.971 1.00 36.94 196 THR A N 1
ATOM 1470 C CA . THR A 1 196 ? 14.941 -14.333 -5.147 1.00 36.94 196 THR A CA 1
ATOM 1471 C C . THR A 1 196 ? 13.522 -13.789 -5.358 1.00 36.94 196 THR A C 1
ATOM 1473 O O . THR A 1 196 ? 12.646 -14.548 -5.758 1.00 36.94 196 THR A O 1
ATOM 1476 N N . MET A 1 197 ? 13.249 -12.498 -5.149 1.00 35.84 197 MET A N 1
ATOM 1477 C CA . MET A 1 197 ? 12.051 -11.824 -5.669 1.00 35.84 197 MET A CA 1
ATOM 1478 C C . MET A 1 197 ? 12.226 -11.493 -7.147 1.00 35.84 197 MET A C 1
ATOM 1480 O O . MET A 1 197 ? 11.277 -11.673 -7.909 1.00 35.84 197 MET A O 1
ATOM 1484 N N . LEU A 1 198 ? 13.449 -11.132 -7.561 1.00 39.81 198 LEU A N 1
ATOM 1485 C CA . LEU A 1 198 ? 13.874 -11.220 -8.956 1.00 39.81 198 LEU A CA 1
ATOM 1486 C C . LEU A 1 198 ? 13.732 -12.658 -9.471 1.00 39.81 198 LEU A C 1
ATOM 1488 O O . LEU A 1 198 ? 13.194 -12.806 -10.555 1.00 39.81 198 LEU A O 1
ATOM 1492 N N . GLU A 1 199 ? 14.087 -13.702 -8.703 1.00 37.91 199 GLU A N 1
ATOM 1493 C CA . GLU A 1 199 ? 13.948 -15.111 -9.120 1.00 37.91 199 GLU A CA 1
ATOM 1494 C C . GLU A 1 199 ? 12.538 -15.701 -8.972 1.00 37.91 199 GLU A C 1
ATOM 1496 O O . GLU A 1 199 ? 12.266 -16.739 -9.552 1.00 37.91 199 GLU A O 1
ATOM 1501 N N . ALA A 1 200 ? 11.623 -15.082 -8.221 1.00 36.78 200 ALA A N 1
ATOM 1502 C CA . ALA A 1 200 ? 10.229 -15.522 -8.089 1.00 36.78 200 ALA A CA 1
ATOM 1503 C C . ALA A 1 200 ? 9.331 -14.816 -9.113 1.00 36.78 200 ALA A C 1
ATOM 1505 O O . ALA A 1 200 ? 8.455 -15.448 -9.699 1.00 36.78 200 ALA A O 1
ATOM 1506 N N . HIS A 1 201 ? 9.628 -13.554 -9.453 1.00 36.88 201 HIS A N 1
ATOM 1507 C CA . HIS A 1 201 ? 9.278 -13.057 -10.784 1.00 36.88 201 HIS A CA 1
ATOM 1508 C C . HIS A 1 201 ? 10.007 -13.872 -11.856 1.00 36.88 201 HIS A C 1
ATOM 1510 O O . HIS A 1 201 ? 9.394 -14.149 -12.877 1.00 36.88 201 HIS A O 1
ATOM 1516 N N . ALA A 1 202 ? 11.224 -14.375 -11.591 1.00 35.75 202 ALA A N 1
ATOM 1517 C CA . ALA A 1 202 ? 11.898 -15.362 -12.433 1.00 35.75 202 ALA A CA 1
ATOM 1518 C C . ALA A 1 202 ? 11.485 -16.824 -12.275 1.00 35.75 202 ALA A C 1
ATOM 1520 O O . ALA A 1 202 ? 12.165 -17.683 -12.819 1.00 35.75 202 ALA A O 1
ATOM 1521 N N . SER A 1 203 ? 10.402 -17.117 -11.557 1.00 33.38 203 SER A N 1
ATOM 1522 C CA . SER A 1 203 ? 9.763 -18.433 -11.572 1.00 33.38 203 SER A CA 1
ATOM 1523 C C . SER A 1 203 ? 8.406 -18.356 -12.269 1.00 33.38 203 SER A C 1
ATOM 1525 O O . SER A 1 203 ? 7.946 -19.348 -12.831 1.00 33.38 203 SER A O 1
ATOM 1527 N N . VAL A 1 204 ? 7.829 -17.146 -12.355 1.00 37.41 204 VAL A N 1
ATOM 1528 C CA . VAL A 1 204 ? 6.933 -16.751 -13.453 1.00 37.41 204 VAL A CA 1
ATOM 1529 C C . VAL A 1 204 ? 7.718 -16.597 -14.762 1.00 37.41 204 VAL A C 1
ATOM 1531 O O . VAL A 1 204 ? 7.209 -16.986 -15.814 1.00 37.41 204 VAL A O 1
ATOM 1534 N N . LEU A 1 205 ? 8.996 -16.190 -14.704 1.00 33.69 205 LEU A N 1
ATOM 1535 C CA . LEU A 1 205 ? 9.950 -16.573 -15.736 1.00 33.69 205 LEU A CA 1
ATOM 1536 C C . LEU A 1 205 ? 10.099 -18.095 -15.615 1.00 33.69 205 LEU A C 1
ATOM 1538 O O . LEU A 1 205 ? 10.955 -18.632 -14.926 1.00 33.69 205 LEU A O 1
ATOM 1542 N N . LYS A 1 206 ? 9.376 -18.843 -16.446 1.00 30.16 206 LYS A N 1
ATOM 1543 C CA . LYS A 1 206 ? 10.135 -19.894 -17.126 1.00 30.16 206 LYS A CA 1
ATOM 1544 C C . LYS A 1 206 ? 11.416 -19.199 -17.610 1.00 30.16 206 LYS A C 1
ATOM 1546 O O . LYS A 1 206 ? 11.273 -18.113 -18.192 1.00 30.16 206 LYS A O 1
ATOM 1551 N N . PRO A 1 207 ? 12.631 -19.749 -17.389 1.00 34.06 207 PRO A N 1
ATOM 1552 C CA . PRO A 1 207 ? 13.796 -19.243 -18.106 1.00 34.06 207 PRO A CA 1
ATOM 1553 C C . PRO A 1 207 ? 13.316 -19.088 -19.531 1.00 34.06 207 PRO A C 1
ATOM 1555 O O . PRO A 1 207 ? 12.619 -19.990 -19.992 1.00 34.06 207 PRO A O 1
ATOM 1558 N N . VAL A 1 208 ? 13.545 -17.935 -20.158 1.00 41.31 208 VAL A N 1
ATOM 1559 C CA . VAL A 1 208 ? 13.295 -17.738 -21.584 1.00 41.31 208 VAL A CA 1
ATOM 1560 C C . VAL A 1 208 ? 13.663 -19.060 -22.264 1.00 41.31 208 VAL A C 1
ATOM 1562 O O . VAL A 1 208 ? 14.837 -19.419 -22.309 1.00 41.31 208 VAL A O 1
ATOM 1565 N N . SER A 1 209 ? 12.651 -19.877 -22.596 1.00 40.22 209 SER A N 1
ATOM 1566 C CA . SER A 1 209 ? 12.790 -21.351 -22.560 1.00 40.22 209 SER A CA 1
ATOM 1567 C C . SER A 1 209 ? 13.393 -21.893 -23.842 1.00 40.22 209 SER A C 1
ATOM 1569 O O . SER A 1 209 ? 13.080 -22.980 -24.311 1.00 40.22 209 SER A O 1
ATOM 1571 N N . SER A 1 210 ? 14.271 -21.095 -24.421 1.00 49.22 210 SER A N 1
ATOM 1572 C CA . SER A 1 210 ? 15.213 -21.476 -25.434 1.00 49.22 210 SER A CA 1
ATOM 1573 C C . SER A 1 210 ? 16.440 -20.592 -25.220 1.00 49.22 210 SER A C 1
ATOM 1575 O O . SER A 1 210 ? 16.348 -19.364 -25.215 1.00 49.22 210 SER A O 1
ATOM 1577 N N . SER A 1 211 ? 17.618 -21.211 -25.089 1.00 60.66 211 SER A N 1
ATOM 1578 C CA . SER A 1 211 ? 18.916 -20.538 -25.279 1.00 60.66 211 SER A CA 1
ATOM 1579 C C . SER A 1 211 ? 18.883 -19.588 -26.496 1.00 60.66 211 SER A C 1
ATOM 1581 O O . SER A 1 211 ? 19.521 -18.538 -26.494 1.00 60.66 211 SER A O 1
ATOM 1583 N N . SER A 1 212 ? 18.062 -19.921 -27.496 1.00 71.31 212 SER A N 1
ATOM 1584 C CA . SER A 1 212 ? 17.735 -19.135 -28.684 1.00 71.31 212 SER A CA 1
ATOM 1585 C C . SER A 1 212 ? 17.153 -17.744 -28.398 1.00 71.31 212 SER A C 1
ATOM 1587 O O . SER A 1 212 ? 17.726 -16.771 -28.869 1.00 71.31 212 SER A O 1
ATOM 1589 N N . ARG A 1 213 ? 16.104 -17.589 -27.575 1.00 76.81 213 ARG A N 1
ATOM 1590 C CA . ARG A 1 213 ? 15.490 -16.261 -27.354 1.00 76.81 213 ARG A CA 1
ATOM 1591 C C . ARG A 1 213 ? 16.414 -15.293 -26.603 1.00 76.81 213 ARG A C 1
ATOM 1593 O O . ARG A 1 213 ? 16.391 -14.096 -26.865 1.00 76.81 213 ARG A O 1
ATOM 1600 N N . ASN A 1 214 ? 17.261 -15.788 -25.694 1.00 79.75 214 ASN A N 1
ATOM 1601 C CA . ASN A 1 214 ? 18.276 -14.940 -25.054 1.00 79.75 214 ASN A CA 1
ATOM 1602 C C . ASN A 1 214 ? 19.354 -14.512 -26.069 1.00 79.75 214 ASN A C 1
ATOM 1604 O O . ASN A 1 214 ? 19.766 -13.355 -26.074 1.00 79.75 214 ASN A O 1
ATOM 1608 N N . LYS A 1 215 ? 19.759 -15.407 -26.985 1.00 84.31 215 LYS A N 1
ATOM 1609 C CA . LYS A 1 215 ? 20.652 -15.050 -28.101 1.00 84.31 215 LYS A CA 1
ATOM 1610 C C . LYS A 1 215 ? 20.026 -13.993 -29.014 1.00 84.31 215 LYS A C 1
ATOM 1612 O O . LYS A 1 215 ? 20.713 -13.041 -29.368 1.00 84.31 215 LYS A O 1
ATOM 1617 N N . GLU A 1 216 ? 18.744 -14.122 -29.348 1.00 86.19 216 GLU A N 1
ATOM 1618 C CA . GLU A 1 216 ? 18.008 -13.143 -30.160 1.00 86.19 216 GLU A CA 1
ATOM 1619 C C . GLU A 1 216 ? 17.937 -11.777 -29.468 1.00 86.19 216 GLU A C 1
ATOM 1621 O O . GLU A 1 216 ? 18.274 -10.756 -30.068 1.00 86.19 216 GLU A O 1
ATOM 1626 N N . LEU A 1 217 ? 17.594 -11.752 -28.177 1.00 88.19 217 LEU A N 1
ATOM 1627 C CA . LEU A 1 217 ? 17.510 -10.517 -27.397 1.00 88.19 217 LEU A CA 1
ATOM 1628 C C . LEU A 1 217 ? 18.879 -9.837 -27.255 1.00 88.19 217 LEU A C 1
ATOM 1630 O O . LEU A 1 217 ? 18.987 -8.614 -27.366 1.00 88.19 217 LEU A O 1
ATOM 1634 N N . ARG A 1 218 ? 19.945 -10.630 -27.091 1.00 90.12 218 ARG A N 1
ATOM 1635 C CA . ARG A 1 218 ? 21.330 -10.148 -27.125 1.00 90.12 218 ARG A CA 1
ATOM 1636 C C . ARG A 1 218 ? 21.712 -9.605 -28.500 1.00 90.12 218 ARG A C 1
ATOM 1638 O O . ARG A 1 218 ? 22.424 -8.608 -28.570 1.00 90.12 218 ARG A O 1
ATOM 1645 N N . GLY A 1 219 ? 21.224 -10.223 -29.574 1.00 89.19 219 GLY A N 1
ATOM 1646 C CA . GLY A 1 219 ? 21.385 -9.735 -30.942 1.00 89.19 219 GLY A CA 1
ATOM 1647 C C . GLY A 1 219 ? 20.774 -8.347 -31.129 1.00 89.19 219 GLY A C 1
ATOM 1648 O O . GLY A 1 219 ? 21.459 -7.439 -31.592 1.00 89.19 219 GLY A O 1
ATOM 1649 N N . VAL A 1 220 ? 19.530 -8.148 -30.680 1.00 91.75 220 VAL A N 1
ATOM 1650 C CA . VAL A 1 220 ? 18.862 -6.835 -30.731 1.00 91.75 220 VAL A CA 1
ATOM 1651 C C . VAL A 1 220 ? 19.601 -5.805 -29.876 1.00 91.75 220 VAL A C 1
ATOM 1653 O O . VAL A 1 220 ? 19.848 -4.695 -30.342 1.00 91.75 220 VAL A O 1
ATOM 1656 N N . PHE A 1 221 ? 20.021 -6.172 -28.661 1.00 92.56 221 PHE A N 1
ATOM 1657 C CA . PHE A 1 221 ? 20.833 -5.301 -27.807 1.00 92.56 221 PHE A CA 1
ATOM 1658 C C . PHE A 1 221 ? 22.082 -4.801 -28.542 1.00 92.56 221 PHE A C 1
ATOM 1660 O O . PHE A 1 221 ? 22.288 -3.594 -28.645 1.00 92.56 221 PHE A O 1
ATOM 1667 N N . LEU A 1 222 ? 22.878 -5.711 -29.113 1.00 91.06 222 LEU A N 1
ATOM 1668 C CA . LEU A 1 222 ? 24.093 -5.350 -29.846 1.00 91.06 222 LEU A CA 1
ATOM 1669 C C . LEU A 1 222 ? 23.793 -4.523 -31.103 1.00 91.06 222 LEU A C 1
ATOM 1671 O O . LEU A 1 222 ? 24.542 -3.596 -31.401 1.00 91.06 222 LEU A O 1
ATOM 1675 N N . ALA A 1 223 ? 22.688 -4.795 -31.803 1.00 89.62 223 ALA A N 1
ATOM 1676 C CA . ALA A 1 223 ? 22.277 -4.015 -32.968 1.00 89.62 223 ALA A CA 1
ATOM 1677 C C . ALA A 1 223 ? 21.977 -2.552 -32.604 1.00 89.62 223 ALA A C 1
ATOM 1679 O O . ALA A 1 223 ? 22.441 -1.640 -33.287 1.00 89.62 223 ALA A O 1
ATOM 1680 N N . PHE A 1 224 ? 21.254 -2.311 -31.504 1.00 90.69 224 PHE A N 1
ATOM 1681 C CA . PHE A 1 224 ? 21.012 -0.953 -31.008 1.00 90.69 224 PHE A CA 1
ATOM 1682 C C . PHE A 1 224 ? 22.292 -0.281 -30.508 1.00 90.69 224 PHE A C 1
ATOM 1684 O O . PHE A 1 224 ? 22.458 0.911 -30.736 1.00 90.69 224 PHE A O 1
ATOM 1691 N N . VAL A 1 225 ? 23.205 -1.023 -29.876 1.00 91.31 225 VAL A N 1
ATOM 1692 C CA . VAL A 1 225 ? 24.498 -0.490 -29.414 1.00 91.31 225 VAL A CA 1
ATOM 1693 C C . VAL A 1 225 ? 25.396 -0.073 -30.585 1.00 91.31 225 VAL A C 1
ATOM 1695 O O . VAL A 1 225 ? 26.043 0.971 -30.530 1.00 91.31 225 VAL A O 1
ATOM 1698 N N . ALA A 1 226 ? 25.428 -0.869 -31.655 1.00 87.62 226 ALA A N 1
ATOM 1699 C CA . ALA A 1 226 ? 26.202 -0.575 -32.859 1.00 87.62 226 ALA A CA 1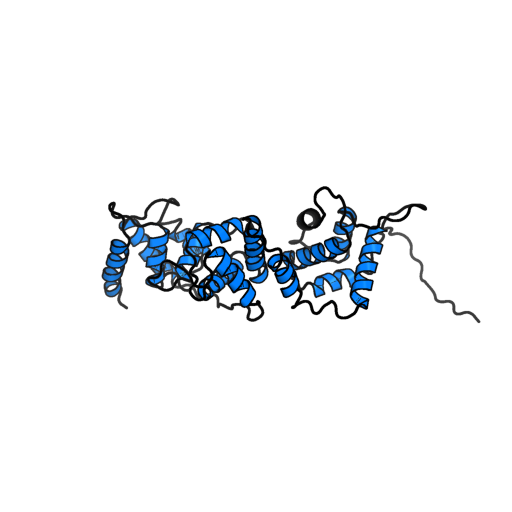
ATOM 1700 C C . ALA A 1 226 ? 25.581 0.551 -33.709 1.00 87.62 226 ALA A C 1
ATOM 1702 O O . ALA A 1 226 ? 26.216 1.057 -34.637 1.00 87.62 226 ALA A O 1
ATOM 1703 N N . PHE A 1 227 ? 24.347 0.967 -33.408 1.00 85.62 227 PHE A N 1
ATOM 1704 C CA . PHE A 1 227 ? 23.652 1.985 -34.181 1.00 85.62 227 PHE A CA 1
ATOM 1705 C C . PHE A 1 227 ? 24.367 3.335 -34.119 1.00 85.62 227 PHE A C 1
ATOM 1707 O O . PHE A 1 227 ? 24.543 3.924 -33.049 1.00 85.62 227 PHE A O 1
ATOM 1714 N N . GLY A 1 228 ? 24.723 3.854 -35.295 1.00 77.94 228 GLY A N 1
ATOM 1715 C CA . GLY A 1 228 ? 25.413 5.134 -35.432 1.00 77.94 228 GLY A CA 1
ATOM 1716 C C . GLY A 1 228 ? 26.931 5.062 -35.247 1.00 77.94 228 GLY A C 1
ATOM 1717 O O . GLY A 1 228 ? 27.575 6.108 -35.311 1.00 77.94 228 GLY A O 1
ATOM 1718 N N . ALA A 1 229 ? 27.515 3.869 -35.067 1.00 77.50 229 ALA A N 1
ATOM 1719 C CA . ALA A 1 229 ? 28.959 3.692 -35.183 1.00 77.50 229 ALA A CA 1
ATOM 1720 C C . ALA A 1 229 ? 29.402 4.039 -36.620 1.00 77.50 229 ALA A C 1
ATOM 1722 O O . ALA A 1 229 ? 28.843 3.528 -37.590 1.00 77.50 229 ALA A O 1
ATOM 1723 N N . LYS A 1 230 ? 30.369 4.954 -36.762 1.00 62.34 230 LYS A N 1
ATOM 1724 C CA . LYS A 1 230 ? 30.951 5.372 -38.047 1.00 62.34 230 LYS A CA 1
ATOM 1725 C C . LYS A 1 230 ? 32.433 4.983 -38.081 1.00 62.34 230 LYS A C 1
ATOM 1727 O O . LYS A 1 230 ? 33.151 5.304 -37.139 1.00 62.34 230 LYS A O 1
ATOM 1732 N N . GLY A 1 231 ? 32.879 4.381 -39.185 1.00 63.62 231 GLY A N 1
ATOM 1733 C CA . GLY A 1 231 ? 34.284 4.017 -39.434 1.00 63.62 231 GLY A CA 1
ATOM 1734 C C . GLY A 1 231 ? 34.713 2.667 -38.842 1.00 63.62 231 GLY A C 1
ATOM 1735 O O . GLY A 1 231 ? 33.884 1.928 -38.320 1.00 63.62 231 GLY A O 1
ATOM 1736 N N . ASP A 1 232 ? 36.016 2.376 -38.909 1.00 55.62 232 ASP A N 1
ATOM 1737 C CA . ASP A 1 232 ? 36.640 1.097 -38.505 1.00 55.62 232 ASP A CA 1
ATOM 1738 C C . ASP A 1 232 ? 36.815 0.919 -36.981 1.00 55.62 232 ASP A C 1
ATOM 1740 O O . ASP A 1 232 ? 37.545 0.040 -36.521 1.00 55.62 232 ASP A O 1
ATOM 1744 N N . ALA A 1 233 ? 36.180 1.763 -36.163 1.00 63.22 233 ALA A N 1
ATOM 1745 C CA . ALA A 1 233 ? 36.259 1.647 -34.711 1.00 63.22 233 ALA A CA 1
ATOM 1746 C C . ALA A 1 233 ? 35.417 0.460 -34.217 1.00 63.22 233 ALA A C 1
ATOM 1748 O O . ALA A 1 233 ? 34.260 0.310 -34.615 1.00 63.22 233 ALA A O 1
ATOM 1749 N N . GLU A 1 234 ? 35.974 -0.355 -33.311 1.00 68.19 234 GLU A N 1
ATOM 1750 C CA . GLU A 1 234 ? 35.228 -1.451 -32.681 1.00 68.19 234 GLU A CA 1
ATOM 1751 C C . GLU A 1 234 ? 33.950 -0.880 -32.037 1.00 68.19 234 GLU A C 1
ATOM 1753 O O . GLU A 1 234 ? 34.030 0.055 -31.226 1.00 68.19 234 GLU A O 1
ATOM 1758 N N . PRO A 1 235 ? 32.758 -1.392 -32.402 1.00 66.25 235 PRO A N 1
ATOM 1759 C CA . PRO A 1 235 ? 31.518 -0.877 -31.861 1.00 66.25 235 PRO A CA 1
ATOM 1760 C C . PRO A 1 235 ? 31.505 -1.066 -30.340 1.00 66.25 235 PRO A C 1
ATOM 1762 O O . PRO A 1 235 ? 32.052 -2.044 -29.815 1.00 66.25 235 PRO A O 1
ATOM 1765 N N . PRO A 1 236 ? 30.878 -0.140 -29.600 1.00 76.25 236 PRO A N 1
ATOM 1766 C CA . PRO A 1 236 ? 30.770 -0.286 -28.162 1.00 76.25 236 PRO A CA 1
ATOM 1767 C C . PRO A 1 236 ? 30.084 -1.611 -27.796 1.00 76.25 236 PRO A C 1
ATOM 1769 O O . PRO A 1 236 ? 29.278 -2.147 -28.546 1.00 76.25 236 PRO A O 1
ATOM 1772 N N . LYS A 1 237 ? 30.417 -2.161 -26.625 1.00 84.06 237 LYS A N 1
ATOM 1773 C CA . LYS A 1 237 ? 29.832 -3.428 -26.134 1.00 84.06 237 LYS A CA 1
ATOM 1774 C C . LYS A 1 237 ? 28.622 -3.220 -25.221 1.00 84.06 237 LYS A C 1
ATOM 1776 O O . LYS A 1 237 ? 27.902 -4.169 -24.933 1.00 84.06 237 LYS A O 1
ATOM 1781 N N . ASN A 1 238 ? 28.410 -1.977 -24.785 1.00 90.25 238 ASN A N 1
ATOM 1782 C CA . ASN A 1 238 ? 27.449 -1.585 -23.757 1.00 90.25 238 ASN A CA 1
ATOM 1783 C C . ASN A 1 238 ? 26.566 -0.439 -24.265 1.00 90.25 238 ASN A C 1
ATOM 1785 O O . ASN A 1 238 ? 27.034 0.415 -25.020 1.00 90.25 238 ASN A O 1
ATOM 1789 N N . MET A 1 239 ? 25.315 -0.400 -23.811 1.00 93.50 239 MET A N 1
ATOM 1790 C CA . MET A 1 239 ? 24.269 0.501 -24.309 1.00 93.50 239 MET A CA 1
ATOM 1791 C C . MET A 1 239 ? 24.221 1.809 -23.526 1.00 93.50 239 MET A C 1
ATOM 1793 O O . MET A 1 239 ? 24.186 1.782 -22.300 1.00 93.50 239 MET A O 1
ATOM 1797 N N . ASP A 1 240 ? 24.205 2.956 -24.203 1.00 93.06 240 ASP A N 1
ATOM 1798 C CA . ASP A 1 240 ? 24.000 4.249 -23.544 1.00 93.06 240 ASP A CA 1
ATOM 1799 C C . ASP A 1 240 ? 22.512 4.643 -23.460 1.00 93.06 240 ASP A C 1
ATOM 1801 O O . ASP A 1 240 ? 21.624 3.944 -23.958 1.00 93.06 240 ASP A O 1
ATOM 1805 N N . GLY A 1 241 ? 22.232 5.760 -22.783 1.00 92.06 241 GLY A N 1
ATOM 1806 C CA . GLY A 1 241 ? 20.861 6.224 -22.559 1.00 92.06 241 GLY A CA 1
ATOM 1807 C C . GLY A 1 241 ? 20.145 6.638 -23.846 1.00 92.06 241 GLY A C 1
ATOM 1808 O O . GLY A 1 241 ? 18.926 6.502 -23.941 1.00 92.06 241 GLY A O 1
ATOM 1809 N N . VAL A 1 242 ? 20.888 7.078 -24.866 1.00 93.06 242 VAL A N 1
ATOM 1810 C CA . VAL A 1 242 ? 20.325 7.470 -26.163 1.00 93.06 242 VAL A CA 1
ATOM 1811 C C . VAL A 1 242 ? 19.865 6.228 -26.919 1.00 93.06 242 VAL A C 1
ATOM 1813 O O . VAL A 1 242 ? 18.739 6.196 -27.423 1.00 93.06 242 VAL A O 1
ATOM 1816 N N . HIS A 1 243 ? 20.694 5.181 -26.952 1.00 94.38 243 HIS A N 1
ATOM 1817 C CA . HIS A 1 243 ? 20.338 3.899 -27.561 1.00 94.38 243 HIS A CA 1
ATOM 1818 C C . HIS A 1 243 ? 19.168 3.227 -26.840 1.00 94.38 243 HIS A C 1
ATOM 1820 O O . HIS A 1 243 ? 18.241 2.761 -27.503 1.00 94.38 243 HIS A O 1
ATOM 1826 N N . PHE A 1 244 ? 19.153 3.234 -25.504 1.00 95.69 244 PHE A N 1
ATOM 1827 C CA . PHE A 1 244 ? 18.052 2.652 -24.729 1.00 95.69 244 PHE A CA 1
ATOM 1828 C C . PHE A 1 244 ? 16.726 3.400 -24.947 1.00 95.69 244 PHE A C 1
ATOM 1830 O O . PHE A 1 244 ? 15.678 2.776 -25.133 1.00 95.69 244 PHE A O 1
ATOM 1837 N N . ALA A 1 245 ? 16.763 4.734 -25.013 1.00 95.00 245 ALA A N 1
ATOM 1838 C CA . ALA A 1 245 ? 15.584 5.533 -25.332 1.00 95.00 245 ALA A CA 1
ATOM 1839 C C . ALA A 1 245 ? 15.089 5.323 -26.766 1.00 95.00 245 ALA A C 1
ATOM 1841 O O . ALA A 1 245 ? 13.878 5.256 -26.993 1.00 95.00 245 ALA A O 1
ATOM 1842 N N . LYS A 1 246 ? 16.002 5.168 -27.736 1.00 93.69 246 LYS A N 1
ATOM 1843 C CA . LYS A 1 246 ? 15.643 4.807 -29.115 1.00 93.69 246 LYS A CA 1
ATOM 1844 C C . LYS A 1 246 ? 14.962 3.440 -29.162 1.00 93.69 246 LYS A C 1
ATOM 1846 O O . LYS A 1 246 ? 13.911 3.327 -29.785 1.00 93.69 246 LYS A O 1
ATOM 1851 N N . LEU A 1 247 ? 15.505 2.445 -28.462 1.00 95.44 247 LEU A N 1
ATOM 1852 C CA . LEU A 1 247 ? 14.915 1.111 -28.355 1.00 95.44 247 LEU A CA 1
ATOM 1853 C C . LEU A 1 247 ? 13.495 1.180 -27.789 1.00 95.44 247 LEU A C 1
ATOM 1855 O O . LEU A 1 247 ? 12.565 0.695 -28.429 1.00 95.44 247 LEU A O 1
ATOM 1859 N N . CYS A 1 248 ? 13.293 1.851 -26.651 1.00 94.19 248 CYS A N 1
ATOM 1860 C CA . CYS A 1 248 ? 11.961 1.984 -26.053 1.00 94.19 248 CYS A CA 1
ATOM 1861 C C . CYS A 1 248 ? 10.962 2.672 -26.999 1.00 94.19 248 CYS A C 1
ATOM 1863 O O . CYS A 1 248 ? 9.793 2.289 -27.077 1.00 94.19 248 CYS A O 1
ATOM 1865 N N . ARG A 1 249 ? 11.414 3.670 -27.758 1.00 92.62 249 ARG A N 1
ATOM 1866 C CA . ARG A 1 249 ? 10.566 4.361 -28.731 1.00 92.62 249 ARG A CA 1
ATOM 1867 C C . ARG A 1 249 ? 10.192 3.463 -29.910 1.00 92.62 249 ARG A C 1
ATOM 1869 O O . ARG A 1 249 ? 9.020 3.357 -30.248 1.00 92.62 249 ARG A O 1
ATOM 1876 N N . GLU A 1 250 ? 11.173 2.820 -30.535 1.00 90.75 250 GLU A N 1
ATOM 1877 C CA . GLU A 1 250 ? 10.982 2.059 -31.780 1.00 90.75 250 GLU A CA 1
ATOM 1878 C C . GLU A 1 250 ? 10.315 0.703 -31.572 1.00 90.75 250 GLU A C 1
ATOM 1880 O O . GLU A 1 250 ? 9.667 0.196 -32.486 1.00 90.75 250 GLU A O 1
ATOM 1885 N N . CYS A 1 251 ? 10.414 0.151 -30.364 1.00 90.50 251 CYS A N 1
ATOM 1886 C CA . CYS A 1 251 ? 9.706 -1.065 -29.979 1.00 90.50 251 CYS A CA 1
ATOM 1887 C C . CYS A 1 251 ? 8.251 -0.795 -29.549 1.00 90.50 251 CYS A C 1
ATOM 1889 O O . CYS A 1 251 ? 7.564 -1.723 -29.144 1.00 90.50 251 CYS A O 1
ATOM 1891 N N . GLY A 1 252 ? 7.769 0.456 -29.586 1.00 84.62 252 GLY A N 1
ATOM 1892 C CA . GLY A 1 252 ? 6.409 0.792 -29.140 1.00 84.62 252 GLY A CA 1
ATOM 1893 C C . GLY A 1 252 ? 6.209 0.660 -27.626 1.00 84.62 252 GLY A C 1
ATOM 1894 O O . GLY A 1 252 ? 5.090 0.483 -27.153 1.00 84.62 252 GLY A O 1
ATOM 1895 N N . ILE A 1 253 ? 7.296 0.729 -26.855 1.00 89.75 253 ILE A N 1
ATOM 1896 C CA . ILE A 1 253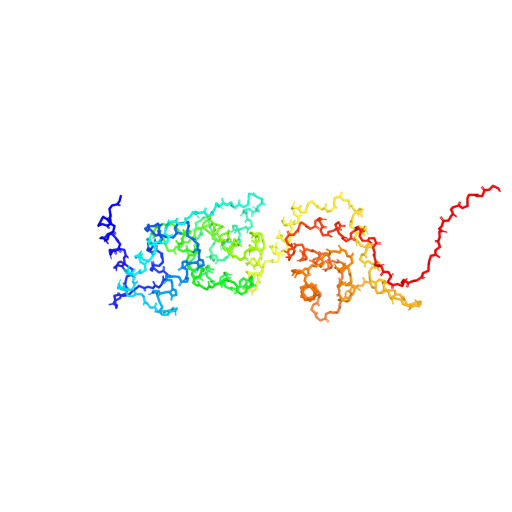 ? 7.256 0.676 -25.390 1.00 89.75 253 ILE A CA 1
ATOM 1897 C C . ILE A 1 253 ? 6.817 2.037 -24.831 1.00 89.75 253 ILE A C 1
ATOM 1899 O O . ILE A 1 253 ? 6.173 2.095 -23.789 1.00 89.75 253 ILE A O 1
ATOM 1903 N N . MET A 1 254 ? 7.132 3.144 -25.499 1.00 89.38 254 MET A N 1
ATOM 1904 C CA . MET A 1 254 ? 6.722 4.480 -25.054 1.00 89.38 254 MET A CA 1
ATOM 1905 C C . MET A 1 254 ? 5.269 4.796 -25.417 1.00 89.38 254 MET A C 1
ATOM 1907 O O . MET A 1 254 ? 4.834 4.526 -26.532 1.00 89.38 254 MET A O 1
ATOM 1911 N N . ASP A 1 255 ? 4.542 5.404 -24.481 1.00 83.56 255 ASP A N 1
ATOM 1912 C CA . ASP A 1 255 ? 3.174 5.897 -24.672 1.00 83.56 255 ASP A CA 1
ATOM 1913 C C . ASP A 1 255 ? 2.930 7.168 -23.831 1.00 83.56 255 ASP A C 1
ATOM 1915 O O . ASP A 1 255 ? 3.872 7.787 -23.332 1.00 83.56 255 ASP A O 1
ATOM 1919 N N . ALA A 1 256 ? 1.668 7.589 -23.691 1.00 74.50 256 ALA A N 1
ATOM 1920 C CA . ALA A 1 256 ? 1.307 8.782 -22.925 1.00 74.50 256 ALA A CA 1
ATOM 1921 C C . ALA A 1 256 ? 1.638 8.681 -21.421 1.00 74.50 256 ALA A C 1
ATOM 1923 O O . ALA A 1 256 ? 1.805 9.709 -20.768 1.00 74.50 256 ALA A O 1
ATOM 1924 N N . GLN A 1 257 ? 1.723 7.468 -20.866 1.00 70.81 257 GLN A N 1
ATOM 1925 C CA . GLN A 1 257 ? 2.016 7.218 -19.452 1.00 70.81 257 GLN A CA 1
ATOM 1926 C C . GLN A 1 257 ? 3.491 6.847 -19.234 1.00 70.81 257 GLN A C 1
ATOM 1928 O O . GLN A 1 257 ? 4.109 7.304 -18.274 1.00 70.81 257 GLN A O 1
ATOM 1933 N N . PHE A 1 258 ? 4.079 6.067 -20.141 1.00 80.38 258 PHE A N 1
ATOM 1934 C CA . PHE A 1 258 ? 5.486 5.680 -20.132 1.00 80.38 258 PHE A CA 1
ATOM 1935 C C . PHE A 1 258 ? 6.300 6.593 -21.059 1.00 80.38 258 PHE A C 1
ATOM 1937 O O . PHE A 1 258 ? 6.473 6.324 -22.251 1.00 80.38 258 PHE A O 1
ATOM 1944 N N . THR A 1 259 ? 6.781 7.701 -20.493 1.00 87.94 259 THR A N 1
ATOM 1945 C CA . THR A 1 259 ? 7.404 8.809 -21.237 1.00 87.94 259 THR A CA 1
ATOM 1946 C C . THR A 1 259 ? 8.932 8.707 -21.286 1.00 87.94 259 THR A C 1
ATOM 1948 O O . THR A 1 259 ? 9.542 7.832 -20.670 1.00 87.94 259 THR A O 1
ATOM 1951 N N . SER A 1 260 ? 9.592 9.635 -21.993 1.00 87.38 260 SER A N 1
ATOM 1952 C CA . SER A 1 260 ? 11.062 9.719 -22.024 1.00 87.38 260 SER A CA 1
ATOM 1953 C C . SER A 1 260 ? 11.669 9.921 -20.636 1.00 87.38 260 SER A C 1
ATOM 1955 O O . SER A 1 260 ? 12.782 9.467 -20.393 1.00 87.38 260 SER A O 1
ATOM 1957 N N . ILE A 1 261 ? 10.928 10.555 -19.723 1.00 86.50 261 ILE A N 1
ATOM 1958 C CA . ILE A 1 261 ? 11.335 10.735 -18.327 1.00 86.50 261 ILE A CA 1
ATOM 1959 C C . ILE A 1 261 ? 11.370 9.376 -17.615 1.00 86.50 261 ILE A C 1
ATOM 1961 O O . ILE A 1 261 ? 12.357 9.053 -16.963 1.00 86.50 261 ILE A O 1
ATOM 1965 N N . SER A 1 262 ? 10.332 8.548 -17.780 1.00 77.62 262 SER A N 1
ATOM 1966 C CA . SER A 1 262 ? 10.279 7.198 -17.197 1.00 77.62 262 SER A CA 1
ATOM 1967 C C . SER A 1 262 ? 11.434 6.324 -17.697 1.00 77.62 262 SER A C 1
ATOM 1969 O O . SER A 1 262 ? 12.069 5.618 -16.913 1.00 77.62 262 SER A O 1
ATOM 1971 N N . VAL A 1 263 ? 11.753 6.419 -18.993 1.00 92.00 263 VAL A N 1
ATOM 1972 C CA . VAL A 1 263 ? 12.897 5.727 -19.606 1.00 92.00 263 VAL A CA 1
ATOM 1973 C C . VAL A 1 263 ? 14.224 6.164 -18.981 1.00 92.00 263 VAL A C 1
ATOM 1975 O O . VAL A 1 263 ? 15.036 5.309 -18.628 1.00 92.00 263 VAL A O 1
ATOM 1978 N N . ASP A 1 264 ? 14.443 7.470 -18.817 1.00 87.88 264 ASP A N 1
ATOM 1979 C CA . ASP A 1 264 ? 15.677 8.017 -18.240 1.00 87.88 264 ASP A CA 1
ATOM 1980 C C . ASP A 1 264 ? 15.858 7.626 -16.762 1.00 87.88 264 ASP A C 1
ATOM 1982 O O . ASP A 1 264 ? 16.953 7.246 -16.335 1.00 87.88 264 ASP A O 1
ATOM 1986 N N . ILE A 1 265 ? 14.762 7.609 -15.993 1.00 82.88 265 ILE A N 1
ATOM 1987 C CA . ILE A 1 265 ? 14.752 7.123 -14.607 1.00 82.88 265 ILE A CA 1
ATOM 1988 C C . ILE A 1 265 ? 15.164 5.647 -14.551 1.00 82.88 265 ILE A C 1
ATOM 1990 O O . ILE A 1 265 ? 16.014 5.281 -13.739 1.00 82.88 265 ILE A O 1
ATOM 1994 N N . ILE A 1 266 ? 14.583 4.794 -15.401 1.00 79.69 266 ILE A N 1
ATOM 1995 C CA . ILE A 1 266 ? 14.911 3.360 -15.442 1.00 79.69 266 ILE A CA 1
ATOM 1996 C C . ILE A 1 266 ? 16.371 3.148 -15.845 1.00 79.69 266 ILE A C 1
ATOM 1998 O O . ILE A 1 266 ? 17.085 2.396 -15.183 1.00 79.69 266 ILE A O 1
ATOM 2002 N N . PHE A 1 267 ? 16.841 3.851 -16.875 1.00 88.00 267 PHE A N 1
ATOM 2003 C CA . PHE A 1 267 ? 18.237 3.798 -17.298 1.00 88.00 267 PHE A CA 1
ATOM 2004 C C . PHE A 1 267 ? 19.186 4.178 -16.153 1.00 88.00 267 PHE A C 1
ATOM 2006 O O . PHE A 1 267 ? 20.164 3.479 -15.879 1.00 88.00 267 PHE A O 1
ATOM 2013 N N . THR A 1 268 ? 18.869 5.262 -15.442 1.00 84.31 268 THR A N 1
ATOM 2014 C CA . THR A 1 268 ? 19.668 5.754 -14.317 1.00 84.31 268 THR A CA 1
ATOM 2015 C C . THR A 1 268 ? 19.680 4.786 -13.137 1.00 84.31 268 THR A C 1
ATOM 2017 O O . THR A 1 268 ? 20.713 4.665 -12.482 1.00 84.31 268 THR A O 1
ATOM 2020 N N . LYS A 1 269 ? 18.572 4.077 -12.885 1.00 75.19 269 LYS A N 1
ATOM 2021 C CA . LYS A 1 269 ? 18.474 3.049 -11.837 1.00 75.19 269 LYS A CA 1
ATOM 2022 C C . LYS A 1 269 ? 19.259 1.778 -12.166 1.00 75.19 269 LYS A C 1
ATOM 2024 O O . LYS A 1 269 ? 19.835 1.190 -11.258 1.00 75.19 269 LYS A O 1
ATOM 2029 N N . CYS A 1 270 ? 19.258 1.341 -13.426 1.00 79.19 270 CYS A N 1
ATOM 2030 C CA . CYS A 1 270 ? 19.865 0.066 -13.823 1.00 79.19 270 CYS A CA 1
ATOM 2031 C C . CYS A 1 270 ? 21.353 0.166 -14.150 1.00 79.19 270 CYS A C 1
ATOM 2033 O O . CYS A 1 270 ? 22.065 -0.827 -14.038 1.00 79.19 270 CYS A O 1
ATOM 2035 N N . LYS A 1 271 ? 21.851 1.335 -14.563 1.00 85.38 271 LYS A N 1
ATOM 2036 C CA . LYS A 1 271 ? 23.279 1.477 -14.863 1.00 85.38 271 LYS A CA 1
ATOM 2037 C C . LYS A 1 271 ? 24.124 1.366 -13.584 1.00 85.38 271 LYS A C 1
ATOM 2039 O O . LYS A 1 271 ? 23.727 1.902 -12.546 1.00 85.38 271 LYS A O 1
ATOM 2044 N N . PRO A 1 272 ? 25.327 0.768 -13.651 1.00 79.75 272 PRO A N 1
ATOM 2045 C CA . PRO A 1 272 ? 26.244 0.759 -12.517 1.00 79.75 272 PRO A CA 1
ATOM 2046 C C . PRO A 1 272 ? 26.542 2.179 -12.007 1.00 79.75 272 PRO A C 1
ATOM 2048 O O . PRO A 1 272 ? 26.603 3.144 -12.779 1.00 79.75 272 PRO A O 1
ATOM 2051 N N . LYS A 1 273 ? 26.747 2.331 -10.693 1.00 75.06 273 LYS A N 1
ATOM 2052 C CA . LYS A 1 273 ? 27.016 3.639 -10.076 1.00 75.06 273 LYS A CA 1
ATOM 2053 C C . LYS A 1 273 ? 28.269 4.270 -10.698 1.00 75.06 273 LYS A C 1
ATOM 2055 O O . LYS A 1 273 ? 29.326 3.654 -10.745 1.00 75.06 273 LYS A O 1
ATOM 2060 N N . GLY A 1 274 ? 28.142 5.501 -11.197 1.00 75.75 274 GLY A N 1
ATOM 2061 C CA . GLY A 1 274 ? 29.220 6.211 -11.903 1.00 75.75 274 GLY A CA 1
ATOM 2062 C C . GLY A 1 274 ? 29.418 5.805 -13.372 1.00 75.75 274 GLY A C 1
ATOM 2063 O O . GLY A 1 274 ? 30.107 6.514 -14.103 1.00 75.75 274 GLY A O 1
ATOM 2064 N N . ALA A 1 275 ? 28.772 4.736 -13.848 1.00 83.31 275 ALA A N 1
ATOM 2065 C CA . ALA A 1 275 ? 28.827 4.339 -15.250 1.00 83.31 275 ALA A CA 1
ATOM 2066 C C . ALA A 1 275 ? 27.885 5.177 -16.128 1.00 83.31 275 ALA A C 1
ATOM 2068 O O . ALA A 1 275 ? 26.885 5.752 -15.676 1.00 83.31 275 ALA A O 1
ATOM 2069 N N . ARG A 1 276 ? 28.210 5.225 -17.423 1.00 88.38 276 ARG A N 1
ATOM 2070 C CA . ARG A 1 276 ? 27.419 5.898 -18.468 1.00 88.38 276 ARG A CA 1
ATOM 2071 C C . ARG A 1 276 ? 26.629 4.929 -19.354 1.00 88.38 276 ARG A C 1
ATOM 2073 O O . ARG A 1 276 ? 25.919 5.388 -20.240 1.00 88.38 276 ARG A O 1
ATOM 2080 N N . ARG A 1 277 ? 26.793 3.615 -19.165 1.00 91.19 277 ARG A N 1
ATOM 2081 C CA . ARG A 1 277 ? 26.266 2.572 -20.057 1.00 91.19 277 ARG A CA 1
ATOM 2082 C C . ARG A 1 277 ? 25.768 1.357 -19.276 1.00 91.19 277 ARG A C 1
ATOM 2084 O O . ARG A 1 277 ? 26.287 1.083 -18.199 1.00 91.19 277 ARG A O 1
ATOM 2091 N N . LEU A 1 278 ? 24.804 0.650 -19.855 1.00 88.50 278 LEU A N 1
ATOM 2092 C CA . LEU A 1 278 ? 24.264 -0.627 -19.401 1.00 88.50 278 LEU A CA 1
ATOM 2093 C C . LEU A 1 278 ? 25.058 -1.781 -20.013 1.00 88.50 278 LEU A C 1
ATOM 2095 O O . LEU A 1 278 ? 25.233 -1.838 -21.237 1.00 88.50 278 LEU A O 1
ATOM 2099 N N . GLU A 1 279 ? 25.488 -2.725 -19.183 1.00 89.31 279 GLU A N 1
ATOM 2100 C CA . GLU A 1 279 ? 25.870 -4.049 -19.667 1.00 89.31 279 GLU A CA 1
ATOM 2101 C C . GLU A 1 279 ? 24.614 -4.847 -20.041 1.00 89.31 279 GLU A C 1
ATOM 2103 O O . GLU A 1 279 ? 23.493 -4.506 -19.659 1.00 89.31 279 GLU A O 1
ATOM 2108 N N . TYR A 1 280 ? 24.780 -5.959 -20.762 1.00 84.88 280 TYR A N 1
ATOM 2109 C CA . TYR A 1 280 ? 23.636 -6.780 -21.172 1.00 84.88 280 TYR A CA 1
ATOM 2110 C C . TYR A 1 280 ? 22.788 -7.268 -19.984 1.00 84.88 280 TYR A C 1
ATOM 2112 O O . TYR A 1 280 ? 21.565 -7.295 -20.070 1.00 84.88 280 TYR A O 1
ATOM 2120 N N . LYS A 1 281 ? 23.417 -7.608 -18.851 1.00 82.62 281 LYS A N 1
ATOM 2121 C CA . LYS A 1 281 ? 22.697 -8.012 -17.632 1.00 82.62 281 LYS A CA 1
ATOM 2122 C C . LYS A 1 281 ? 21.824 -6.873 -17.077 1.00 82.62 281 LYS A C 1
ATOM 2124 O O . LYS A 1 281 ? 20.677 -7.104 -16.708 1.00 82.62 281 LYS A O 1
ATOM 2129 N N . ASP A 1 282 ? 22.336 -5.643 -17.115 1.00 81.56 282 ASP A N 1
ATOM 2130 C CA . ASP A 1 282 ? 21.648 -4.445 -16.629 1.00 81.56 282 ASP A CA 1
ATOM 2131 C C . ASP A 1 282 ? 20.524 -4.044 -17.590 1.00 81.56 282 ASP A C 1
ATOM 2133 O O . ASP A 1 282 ? 19.482 -3.543 -17.178 1.00 81.56 282 ASP A O 1
ATOM 2137 N N . PHE A 1 283 ? 20.700 -4.314 -18.886 1.00 88.75 283 PHE A N 1
ATOM 2138 C CA . PHE A 1 283 ? 19.652 -4.166 -19.888 1.00 88.75 283 PHE A CA 1
ATOM 2139 C C . PHE A 1 283 ? 18.477 -5.120 -19.641 1.00 88.75 283 PHE A C 1
ATOM 2141 O O . PHE A 1 283 ? 17.326 -4.693 -19.714 1.00 88.75 283 PHE A O 1
ATOM 2148 N N . LEU A 1 284 ? 18.734 -6.383 -19.284 1.00 82.88 284 LEU A N 1
ATOM 2149 C CA . LEU A 1 284 ? 17.663 -7.313 -18.905 1.00 82.88 284 LEU A CA 1
ATOM 2150 C C . LEU A 1 284 ? 16.905 -6.817 -17.666 1.00 82.88 284 LEU A C 1
ATOM 2152 O O . LEU A 1 284 ? 15.673 -6.873 -17.640 1.00 82.88 284 LEU A O 1
ATOM 2156 N N . GLN A 1 285 ? 17.623 -6.266 -16.683 1.00 74.94 285 GLN A N 1
ATOM 2157 C CA . GLN A 1 285 ? 17.013 -5.628 -15.516 1.00 74.94 285 GLN A CA 1
ATOM 2158 C C . GLN A 1 285 ? 16.184 -4.396 -15.909 1.00 74.94 285 GLN A C 1
ATOM 2160 O O . GLN A 1 285 ? 15.070 -4.222 -15.416 1.00 74.94 285 GLN A O 1
ATOM 2165 N N . ALA A 1 286 ? 16.675 -3.576 -16.839 1.00 79.12 286 ALA A N 1
ATOM 2166 C CA . ALA A 1 286 ? 15.952 -2.416 -17.344 1.00 79.12 286 ALA A CA 1
ATOM 2167 C C . ALA A 1 286 ? 14.647 -2.821 -18.047 1.00 79.12 286 ALA A C 1
ATOM 2169 O O . ALA A 1 286 ? 13.614 -2.213 -17.786 1.00 79.12 286 ALA A O 1
ATOM 2170 N N . LEU A 1 287 ? 14.647 -3.885 -18.862 1.00 83.75 287 LEU A N 1
ATOM 2171 C CA . LEU A 1 287 ? 13.421 -4.426 -19.467 1.00 83.75 287 LEU A CA 1
ATOM 2172 C C . LEU A 1 287 ? 12.426 -4.942 -18.415 1.00 83.75 287 LEU A C 1
ATOM 2174 O O . LEU A 1 287 ? 11.217 -4.792 -18.588 1.00 83.75 287 LEU A O 1
ATOM 2178 N N . SER A 1 288 ? 12.917 -5.495 -17.303 1.00 71.44 288 SER A N 1
ATOM 2179 C CA . SER A 1 288 ? 12.067 -5.867 -16.169 1.00 71.44 288 SER A CA 1
ATOM 2180 C C . SER A 1 288 ? 11.473 -4.642 -15.469 1.00 71.44 288 SER A C 1
ATOM 2182 O O . SER A 1 288 ? 10.299 -4.649 -15.116 1.00 71.44 288 SER A O 1
ATOM 2184 N N . LEU A 1 289 ? 12.237 -3.563 -15.280 1.00 63.75 289 LEU A N 1
ATOM 2185 C CA . LEU A 1 289 ? 11.678 -2.326 -14.728 1.00 63.75 289 LEU A CA 1
ATOM 2186 C C . LEU A 1 289 ? 10.690 -1.664 -15.695 1.00 63.75 289 LEU A C 1
ATOM 2188 O O . LEU A 1 289 ? 9.713 -1.075 -15.247 1.00 63.75 289 LEU A O 1
ATOM 2192 N N . VAL A 1 290 ? 10.894 -1.798 -17.008 1.00 75.81 290 VAL A N 1
ATOM 2193 C CA . VAL A 1 290 ? 9.934 -1.356 -18.030 1.00 75.81 290 VAL A CA 1
ATOM 2194 C C . VAL A 1 290 ? 8.625 -2.134 -17.917 1.00 75.81 290 VAL A C 1
ATOM 2196 O O . VAL A 1 290 ? 7.562 -1.519 -17.934 1.00 75.81 290 VAL A O 1
ATOM 2199 N N . SER A 1 291 ? 8.673 -3.465 -17.781 1.00 70.88 291 SER A N 1
ATOM 2200 C CA . SER A 1 291 ? 7.463 -4.288 -17.639 1.00 70.88 291 SER A CA 1
ATOM 2201 C C . SER A 1 291 ? 6.686 -3.915 -16.374 1.00 70.88 291 SER A C 1
ATOM 2203 O O . SER A 1 291 ? 5.462 -3.756 -16.412 1.00 70.88 291 SER A O 1
ATOM 2205 N N . ILE A 1 292 ? 7.416 -3.674 -15.279 1.00 59.53 292 ILE A N 1
ATOM 2206 C CA . ILE A 1 292 ? 6.872 -3.166 -14.021 1.00 59.53 292 ILE A CA 1
ATOM 2207 C C . ILE A 1 292 ? 6.257 -1.789 -14.235 1.00 59.53 292 ILE A C 1
ATOM 2209 O O . ILE A 1 292 ? 5.089 -1.631 -13.932 1.00 59.53 292 ILE A O 1
ATOM 2213 N N . GLU A 1 293 ? 6.952 -0.797 -14.783 1.00 69.69 293 GLU A N 1
ATOM 2214 C CA . GLU A 1 293 ? 6.393 0.552 -14.946 1.00 69.69 293 GLU A CA 1
ATOM 2215 C C . GLU A 1 293 ? 5.140 0.531 -15.839 1.00 69.69 293 GLU A C 1
ATOM 2217 O O . GLU A 1 293 ? 4.107 1.095 -15.478 1.00 69.69 293 GLU A O 1
ATOM 2222 N N . LYS A 1 294 ? 5.174 -0.235 -16.936 1.00 75.12 294 LYS A N 1
ATOM 2223 C CA . LYS A 1 294 ? 4.083 -0.340 -17.915 1.00 75.12 294 LYS A CA 1
ATOM 2224 C C . LYS A 1 294 ? 2.909 -1.237 -17.519 1.00 75.12 294 LYS A C 1
ATOM 2226 O O . LYS A 1 294 ? 1.919 -1.252 -18.241 1.00 75.12 294 LYS A O 1
ATOM 2231 N N . SER A 1 295 ? 2.987 -1.981 -16.413 1.00 63.53 295 SER A N 1
ATOM 2232 C CA . SER A 1 295 ? 1.956 -2.970 -16.035 1.00 63.53 295 SER A CA 1
ATOM 2233 C C . SER A 1 295 ? 1.704 -4.053 -17.099 1.00 63.53 295 SER A C 1
ATOM 2235 O O . SER A 1 295 ? 0.572 -4.509 -17.245 1.00 63.53 295 SER A O 1
ATOM 2237 N N . ILE A 1 296 ? 2.722 -4.464 -17.856 1.00 65.06 296 ILE A N 1
ATOM 2238 C CA . ILE A 1 296 ? 2.591 -5.530 -18.864 1.00 65.06 296 ILE A CA 1
ATOM 2239 C C . ILE A 1 296 ? 3.550 -6.681 -18.548 1.00 65.06 296 ILE A C 1
ATOM 2241 O O . ILE A 1 296 ? 4.577 -6.440 -17.913 1.00 65.06 296 ILE A O 1
ATOM 2245 N N . PRO A 1 297 ? 3.252 -7.923 -18.971 1.00 61.47 297 PRO A N 1
ATOM 2246 C CA . PRO A 1 297 ? 4.159 -9.049 -18.766 1.00 61.47 297 PRO A CA 1
ATOM 2247 C C . PRO A 1 297 ? 5.547 -8.786 -19.360 1.00 61.47 297 PRO A C 1
ATOM 2249 O O . PRO A 1 297 ? 5.676 -8.154 -20.413 1.00 61.47 297 PRO A O 1
ATOM 2252 N N . TYR A 1 298 ? 6.592 -9.302 -18.708 1.00 72.00 298 TYR A N 1
ATOM 2253 C CA . TYR A 1 298 ? 7.966 -9.196 -19.205 1.00 72.00 298 TYR A CA 1
ATOM 2254 C C . TYR A 1 298 ? 8.100 -9.805 -20.603 1.00 72.00 298 TYR A C 1
ATOM 2256 O O . TYR A 1 298 ? 8.723 -9.216 -21.482 1.00 72.00 298 TYR A O 1
ATOM 2264 N N . GLU A 1 299 ? 7.434 -10.933 -20.845 1.00 74.19 299 GLU A N 1
ATOM 2265 C CA . GLU A 1 299 ? 7.372 -11.595 -22.146 1.00 74.19 299 GLU A CA 1
ATOM 2266 C C . GLU A 1 299 ? 6.816 -10.665 -23.223 1.00 74.19 299 GLU A C 1
ATOM 2268 O O . GLU A 1 299 ? 7.347 -10.640 -24.328 1.00 74.19 299 GLU A O 1
ATOM 2273 N N . THR A 1 300 ? 5.811 -9.848 -22.901 1.00 74.12 300 THR A N 1
ATOM 2274 C CA . THR A 1 300 ? 5.253 -8.859 -23.830 1.00 74.12 300 THR A CA 1
ATOM 2275 C C . THR A 1 300 ? 6.267 -7.760 -24.152 1.00 74.12 300 THR A C 1
ATOM 2277 O O . THR A 1 300 ? 6.394 -7.369 -25.309 1.00 74.12 300 THR A O 1
ATOM 2280 N N . VAL A 1 301 ? 7.044 -7.297 -23.164 1.00 81.56 301 VAL A N 1
ATOM 2281 C CA . VAL A 1 301 ? 8.147 -6.346 -23.402 1.00 81.56 301 VAL A CA 1
ATOM 2282 C C . VAL A 1 301 ? 9.224 -6.972 -24.284 1.00 81.56 301 VAL A C 1
ATOM 2284 O O . VAL A 1 301 ? 9.667 -6.349 -25.245 1.00 81.56 301 VAL A O 1
ATOM 2287 N N . VAL A 1 302 ? 9.629 -8.210 -23.997 1.00 86.00 302 VAL A N 1
ATOM 2288 C CA . VAL A 1 302 ? 10.611 -8.939 -24.810 1.00 86.00 302 VAL A CA 1
ATOM 2289 C C . VAL A 1 302 ? 10.094 -9.136 -26.230 1.00 86.00 302 VAL A C 1
ATOM 2291 O O . VAL A 1 302 ? 10.843 -8.907 -27.172 1.00 86.00 302 VAL A O 1
ATOM 2294 N N . GLU A 1 303 ? 8.823 -9.488 -26.415 1.00 84.62 303 GLU A N 1
ATOM 2295 C CA . GLU A 1 303 ? 8.209 -9.576 -27.739 1.00 84.62 303 GLU A CA 1
ATOM 2296 C C . GLU A 1 303 ? 8.246 -8.241 -28.478 1.00 84.62 303 GLU A C 1
ATOM 2298 O O . GLU A 1 303 ? 8.588 -8.225 -29.656 1.00 84.62 303 GLU A O 1
ATOM 2303 N N . TYR A 1 304 ? 7.950 -7.120 -27.816 1.00 88.31 304 TYR A N 1
ATOM 2304 C CA . TYR A 1 304 ? 8.084 -5.795 -28.425 1.00 88.31 304 TYR A CA 1
ATOM 2305 C C . TYR A 1 304 ? 9.515 -5.517 -28.890 1.00 88.31 304 TYR A C 1
ATOM 2307 O O . TYR A 1 304 ? 9.721 -5.046 -30.011 1.00 88.31 304 TYR A O 1
ATOM 2315 N N . VAL A 1 305 ? 10.508 -5.867 -28.069 1.00 91.75 305 VAL A N 1
ATOM 2316 C CA . VAL A 1 305 ? 11.924 -5.701 -28.417 1.00 91.75 305 VAL A CA 1
ATOM 2317 C C . VAL A 1 305 ? 12.328 -6.613 -29.574 1.00 91.75 305 VAL A C 1
ATOM 2319 O O . VAL A 1 305 ? 12.951 -6.149 -30.526 1.00 91.75 305 VAL A O 1
ATOM 2322 N N . LEU A 1 306 ? 11.943 -7.888 -29.547 1.00 88.25 306 LEU A N 1
ATOM 2323 C CA . LEU A 1 306 ? 12.286 -8.855 -30.592 1.00 88.25 306 LEU A CA 1
ATOM 2324 C C . LEU A 1 306 ? 11.577 -8.551 -31.919 1.00 88.25 306 LEU A C 1
ATOM 2326 O O . LEU A 1 306 ? 12.204 -8.626 -32.974 1.00 88.25 306 LEU A O 1
ATOM 2330 N N . ARG A 1 307 ? 10.306 -8.127 -31.882 1.00 84.00 307 ARG A N 1
ATOM 2331 C CA . ARG A 1 307 ? 9.540 -7.718 -33.074 1.00 84.00 307 ARG A CA 1
ATOM 2332 C C . ARG A 1 307 ? 10.131 -6.495 -33.770 1.00 84.00 307 ARG A C 1
ATOM 2334 O O . ARG A 1 307 ? 9.883 -6.314 -34.958 1.00 84.00 307 ARG A O 1
ATOM 2341 N N . SER A 1 308 ? 10.894 -5.658 -33.062 1.00 79.44 308 SER A N 1
ATOM 2342 C CA . SER A 1 308 ? 11.541 -4.495 -33.678 1.00 79.44 308 SER A CA 1
ATOM 2343 C C . SER A 1 308 ? 12.581 -4.888 -34.731 1.00 79.44 308 SER A C 1
ATOM 2345 O O . SER A 1 308 ? 12.785 -4.137 -35.682 1.00 79.44 308 SER A O 1
ATOM 2347 N N . GLY A 1 309 ? 13.222 -6.056 -34.577 1.00 74.69 309 GLY A N 1
ATOM 2348 C CA . GLY A 1 309 ? 14.279 -6.540 -35.468 1.00 74.69 309 GLY A CA 1
ATOM 2349 C C . GLY A 1 309 ? 15.570 -5.708 -35.453 1.00 74.69 309 GLY A C 1
ATOM 2350 O O . GLY A 1 309 ? 16.481 -6.009 -36.219 1.00 74.69 309 GLY A O 1
ATOM 2351 N N . GLY A 1 310 ? 15.668 -4.682 -34.597 1.00 83.88 310 GLY A N 1
ATOM 2352 C CA . GLY A 1 310 ? 16.802 -3.759 -34.527 1.00 83.88 310 GLY A CA 1
ATOM 2353 C C . GLY A 1 310 ? 16.436 -2.292 -34.814 1.00 83.88 310 GLY A C 1
ATOM 2354 O O . GLY A 1 310 ? 15.275 -1.960 -35.055 1.00 83.88 310 GLY A O 1
ATOM 2355 N N . PRO A 1 311 ? 17.427 -1.388 -34.756 1.00 86.75 311 PRO A N 1
ATOM 2356 C CA . PRO A 1 311 ? 17.216 0.050 -34.892 1.00 86.75 311 PRO A CA 1
ATOM 2357 C C . PRO A 1 311 ? 16.880 0.458 -36.332 1.00 86.75 311 PRO A C 1
ATOM 2359 O O . PRO A 1 311 ? 17.562 0.065 -37.280 1.00 86.75 311 PRO A O 1
ATOM 2362 N N . LYS A 1 312 ? 15.882 1.329 -36.505 1.00 84.38 312 LYS A N 1
ATOM 2363 C CA . LYS A 1 312 ? 15.501 1.873 -37.819 1.00 84.38 312 LYS A CA 1
ATOM 2364 C C . LYS A 1 312 ? 16.285 3.148 -38.146 1.00 84.38 312 LYS A C 1
ATOM 2366 O O . LYS A 1 312 ? 16.499 4.017 -37.292 1.00 84.38 312 LYS A O 1
ATOM 2371 N N . SER A 1 313 ? 16.718 3.265 -39.401 1.00 73.25 313 SER A N 1
ATOM 2372 C CA . SER A 1 313 ? 17.283 4.490 -39.977 1.00 73.25 313 SER A CA 1
ATOM 2373 C C . SER A 1 313 ? 16.150 5.328 -40.572 1.00 73.25 313 SER A C 1
ATOM 2375 O O . SER A 1 313 ? 15.473 4.872 -41.489 1.00 73.25 313 SER A O 1
ATOM 2377 N N . ASN A 1 314 ? 15.945 6.553 -40.084 1.00 55.53 314 ASN A N 1
ATOM 2378 C CA . ASN A 1 314 ? 14.941 7.477 -40.629 1.00 55.53 314 ASN A CA 1
ATOM 2379 C C . ASN A 1 314 ? 15.474 8.298 -41.819 1.00 55.53 314 ASN A C 1
ATOM 2381 O O . ASN A 1 314 ? 15.124 9.466 -41.976 1.00 55.53 314 ASN A O 1
ATOM 2385 N N . ASN A 1 315 ? 16.301 7.703 -42.679 1.00 40.75 315 ASN A N 1
ATOM 2386 C CA . ASN A 1 315 ? 16.640 8.317 -43.960 1.00 40.75 315 ASN A CA 1
ATOM 2387 C C . ASN A 1 315 ? 15.520 8.003 -44.965 1.00 40.75 315 ASN A C 1
ATOM 2389 O O . ASN A 1 315 ? 15.609 7.033 -45.711 1.00 40.75 315 ASN A O 1
ATOM 2393 N N . VAL A 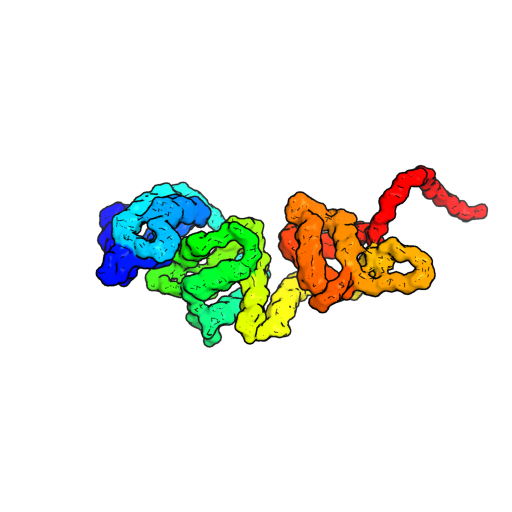1 316 ? 14.443 8.792 -44.977 1.00 43.56 316 VAL A N 1
ATOM 2394 C CA . VAL A 1 316 ? 13.433 8.708 -46.045 1.00 43.56 316 VAL A CA 1
ATOM 2395 C C . VAL A 1 316 ? 13.843 9.614 -47.202 1.00 43.56 316 VAL A C 1
ATOM 2397 O O . VAL A 1 316 ? 13.752 10.831 -47.078 1.00 43.56 316 VAL A O 1
ATOM 2400 N N . THR A 1 317 ? 14.230 9.029 -48.340 1.00 37.69 317 THR A N 1
ATOM 2401 C CA . THR A 1 317 ? 13.724 9.401 -49.683 1.00 37.69 317 THR A CA 1
ATOM 2402 C C . THR A 1 317 ? 14.186 8.384 -50.734 1.00 37.69 317 THR A C 1
ATOM 2404 O O . THR A 1 317 ? 15.374 8.098 -50.823 1.00 37.69 317 THR A O 1
ATOM 2407 N N . GLY A 1 318 ? 13.260 7.883 -51.563 1.00 32.41 318 GLY A N 1
ATOM 2408 C CA . GLY A 1 318 ? 13.584 7.246 -52.849 1.00 32.41 318 GLY A CA 1
ATOM 2409 C C . GLY A 1 318 ? 13.119 5.799 -53.022 1.00 32.41 318 GLY A C 1
ATOM 2410 O O . GLY A 1 318 ? 13.789 4.859 -52.617 1.00 32.41 318 GLY A O 1
ATOM 2411 N N . THR A 1 319 ? 11.980 5.642 -53.689 1.00 41.41 319 THR A N 1
ATOM 2412 C CA . THR A 1 319 ? 11.459 4.435 -54.342 1.00 41.41 319 THR A CA 1
ATOM 2413 C C . THR A 1 319 ? 12.535 3.604 -55.055 1.00 41.41 319 THR A C 1
ATOM 2415 O O . THR A 1 319 ? 13.278 4.140 -55.873 1.00 41.41 319 THR A O 1
ATOM 2418 N N . THR A 1 320 ? 12.548 2.281 -54.862 1.00 32.81 320 THR A N 1
ATOM 2419 C CA . THR A 1 320 ? 12.798 1.324 -55.959 1.00 32.81 320 THR A CA 1
ATOM 2420 C C . THR A 1 320 ? 12.311 -0.074 -55.577 1.00 32.81 320 THR A C 1
ATOM 2422 O O . THR A 1 320 ? 12.686 -0.629 -54.546 1.00 32.81 320 THR A O 1
ATOM 2425 N N . GLU A 1 321 ? 11.434 -0.623 -56.418 1.00 37.56 321 GLU A N 1
ATOM 2426 C CA . GLU A 1 321 ? 11.009 -2.021 -56.402 1.00 37.56 321 GLU A CA 1
ATOM 2427 C C . GLU A 1 321 ? 12.222 -2.958 -56.478 1.00 37.56 321 GLU A C 1
ATOM 2429 O O . GLU A 1 321 ? 13.006 -2.899 -57.427 1.00 37.56 321 GLU A O 1
ATOM 2434 N N . PHE A 1 322 ? 12.333 -3.896 -55.539 1.00 33.25 322 PHE A N 1
ATOM 2435 C CA . PHE A 1 322 ? 13.185 -5.068 -55.719 1.00 33.25 322 PHE A CA 1
ATOM 2436 C C . PHE A 1 322 ? 12.431 -6.111 -56.547 1.00 33.25 322 PHE A C 1
ATOM 2438 O O . PHE A 1 322 ? 11.691 -6.947 -56.032 1.00 33.25 322 PHE A O 1
ATOM 2445 N N . ARG A 1 323 ? 12.620 -6.047 -57.866 1.00 36.38 323 ARG A N 1
ATOM 2446 C CA . ARG A 1 323 ? 12.225 -7.101 -58.801 1.00 36.38 323 ARG A CA 1
ATOM 2447 C C . ARG A 1 323 ? 13.248 -8.236 -58.699 1.00 36.38 323 ARG A C 1
ATOM 2449 O O . ARG A 1 323 ? 14.412 -8.049 -59.046 1.00 36.38 323 ARG A O 1
ATOM 2456 N N . PHE A 1 324 ? 12.829 -9.411 -58.232 1.00 35.44 324 PHE A N 1
ATOM 2457 C CA . PHE A 1 324 ? 13.654 -10.618 -58.289 1.00 35.44 324 PHE A CA 1
ATOM 2458 C C . PHE A 1 324 ? 13.928 -10.978 -59.759 1.00 35.44 324 PHE A C 1
ATOM 2460 O O . PHE A 1 324 ? 13.009 -11.323 -60.499 1.00 35.44 324 PHE A O 1
ATOM 2467 N N . ARG A 1 325 ? 15.192 -10.895 -60.191 1.00 34.56 325 ARG A N 1
ATOM 2468 C CA . ARG A 1 325 ? 15.678 -11.591 -61.389 1.00 34.56 325 ARG A CA 1
ATOM 2469 C C . ARG A 1 325 ? 16.298 -12.910 -60.946 1.00 34.56 325 ARG A C 1
ATOM 2471 O O . ARG A 1 325 ? 17.389 -12.925 -60.386 1.00 34.56 325 ARG A O 1
ATOM 2478 N N . THR A 1 326 ? 15.593 -14.003 -61.200 1.00 38.00 326 THR A N 1
ATOM 2479 C CA . THR A 1 326 ? 16.181 -15.341 -61.282 1.00 38.00 326 THR A CA 1
ATOM 2480 C C . THR A 1 326 ? 16.937 -15.465 -62.600 1.00 38.00 326 THR A C 1
ATOM 2482 O O . THR A 1 326 ? 16.415 -15.111 -63.656 1.00 38.00 326 THR A O 1
ATOM 2485 N N . ALA A 1 327 ? 18.182 -15.922 -62.504 1.00 37.97 327 ALA A N 1
ATOM 2486 C CA . ALA A 1 327 ? 19.052 -16.221 -63.628 1.00 37.97 327 ALA A CA 1
ATOM 2487 C C . ALA A 1 327 ? 18.590 -17.487 -64.366 1.00 37.97 327 ALA A C 1
ATOM 2489 O O . ALA A 1 327 ? 18.240 -18.475 -63.721 1.00 37.97 327 ALA A O 1
ATOM 2490 N N . HIS A 1 328 ? 18.664 -17.445 -65.695 1.00 41.94 328 HIS A N 1
ATOM 2491 C CA . HIS A 1 328 ? 18.934 -18.589 -66.563 1.00 41.94 328 HIS A CA 1
ATOM 2492 C C . HIS A 1 328 ? 19.925 -18.140 -67.631 1.00 41.94 328 HIS A C 1
ATOM 2494 O O . HIS A 1 328 ? 19.756 -17.000 -68.125 1.00 41.94 328 HIS A O 1
#

Radius of gyration: 26.49 Å; chains: 1; bounding box: 68×40×98 Å

InterPro domains:
  IPR008907 Tubulin polymerization-promoting protein [PF05517] (101-168)
  IPR008907 Tubulin polymerization-promoting protein [PF05517] (221-321)
  IPR008907 Tubulin polymerization-promoting protein [PTHR12932] (209-318)
  IPR011992 EF-hand domain pair [SSF47473] (97-180)
  IPR011992 EF-hand domain pair [SSF47473] (213-321)

Foldseek 3Di:
DDPVVVVVVLVVQQQVQADPVQFHAPLSLLLSCLLVVLLPQFDLVCLCVCQVVNQVDDHPDTAHPVSSVVNNVSSVVRVPHGHDDDDLPPLDPLVLLVVLQCLLLVHPDQPRWRALVSQLVLQVQLCPDPQDDSSSSSNLQSNLDDRPDRTDHSVSSSRSLRSVCVRVVADSLLSSLSSVVVSCVVPPPPVPSPVVSVCSLVVCVPPVVDPVLLVLLQVQQVQLQQPPDDDPDDGDQFAALVSQLQLCVLLVLDDPQCHSVVSVVLQVVLDPVPDRTHHPVSVLVSLVVSCRSSVHRSVVSSCSSSVSVYGDDPPDDDDDDPDDDDDD

Sequence (328 aa):
MTFESILDPLEEAFSANASSDGTVSQLDALCILADFGLLKSVDVSLFVNKIVEGEMRPAGTKVSRESFGRCFAAALRLRRSKATGFVIPRTFPQQRLKELFTTLAGSSGETSQMSAATFKQAVSEASLGRKITPAAIDVIFANVRKPGNSNITFEQFAHAISLLSAQIGVTFDKFAHAISLLSAQIGVTFDKVATTMLEAHASVLKPVSSSSRNKELRGVFLAFVAFGAKGDAEPPKNMDGVHFAKLCRECGIMDAQFTSISVDIIFTKCKPKGARRLEYKDFLQALSLVSIEKSIPYETVVEYVLRSGGPKSNNVTGTTEFRFRTAH

Organism: NCBI:txid36881